Protein AF-A0A7C5C0G8-F1 (afdb_monomer)

Nearest PDB structures (foldseek):
  7rdr-assembly1_A  TM=3.525E-01  e=3.260E+00  unidentified
  7nmq-assembly1_A  TM=2.784E-01  e=5.485E+00  Bacillus cereus

Radius of gyration: 34.38 Å; Cα contacts (8 Å, |Δi|>4): 134; chains: 1; bounding box: 48×33×119 Å

Solvent-accessible surface area (backbone atoms only — not comparable to full-atom values): 12885 Å² total; per-residue (Å²): 115,71,67,59,57,51,51,55,51,51,53,57,55,55,70,70,56,77,76,55,69,64,59,56,49,50,50,49,55,59,72,60,67,62,83,78,65,94,69,82,74,78,73,67,55,74,66,54,51,51,50,49,55,52,48,55,51,53,53,51,23,72,72,41,49,64,94,42,91,47,21,62,59,36,52,50,54,51,56,47,45,64,71,72,61,47,96,83,52,51,52,66,51,44,55,49,49,42,50,50,33,48,50,52,41,46,52,35,55,76,68,62,40,70,86,40,44,64,55,32,47,52,51,33,52,49,50,45,53,53,44,48,51,40,44,74,70,63,71,26,64,55,67,63,54,57,73,40,44,66,59,51,50,51,52,52,54,52,50,53,53,48,59,68,72,59,84,53,88,90,62,82,68,70,48,66,41,44,60,47,30,56,56,51,50,58,60,53,70,76,48,91,66,53,74,72,51,45,55,45,47,51,53,17,49,51,30,40,76,73,64,40,20,61,62,12,30,52,42,48,47,62,55,78,77,115

Structure (mmCIF, N/CA/C/O backbone):
data_AF-A0A7C5C0G8-F1
#
_entry.id   AF-A0A7C5C0G8-F1
#
loop_
_atom_site.group_PDB
_atom_site.id
_atom_site.type_symbol
_atom_site.label_atom_id
_atom_site.label_alt_id
_atom_site.label_comp_id
_atom_site.label_asym_id
_atom_site.label_entity_id
_atom_site.label_seq_id
_atom_site.pdbx_PDB_ins_code
_atom_site.Cartn_x
_atom_site.Cartn_y
_atom_site.Cartn_z
_atom_site.occupancy
_atom_site.B_iso_or_equiv
_atom_site.auth_seq_id
_atom_site.auth_comp_id
_atom_site.auth_asym_id
_atom_site.auth_atom_id
_atom_site.pdbx_PDB_model_num
ATOM 1 N N . MET A 1 1 ? -5.419 10.756 -97.980 1.00 60.62 1 MET A N 1
ATOM 2 C CA . MET A 1 1 ? -6.572 10.533 -97.074 1.00 60.62 1 MET A CA 1
ATOM 3 C C . MET A 1 1 ? -6.789 9.060 -96.715 1.00 60.62 1 MET A C 1
ATOM 5 O O . MET A 1 1 ? -7.065 8.785 -95.555 1.00 60.62 1 MET A O 1
ATOM 9 N N . GLU A 1 2 ? -6.673 8.096 -97.639 1.00 70.00 2 GLU A N 1
ATOM 10 C CA . GLU A 1 2 ? -6.871 6.668 -97.297 1.00 70.00 2 GLU A CA 1
ATOM 11 C C . GLU A 1 2 ? -5.767 6.077 -96.404 1.00 70.00 2 GLU A C 1
ATOM 13 O O . GLU A 1 2 ? -6.054 5.306 -95.489 1.00 70.00 2 GLU A O 1
ATOM 18 N N . TH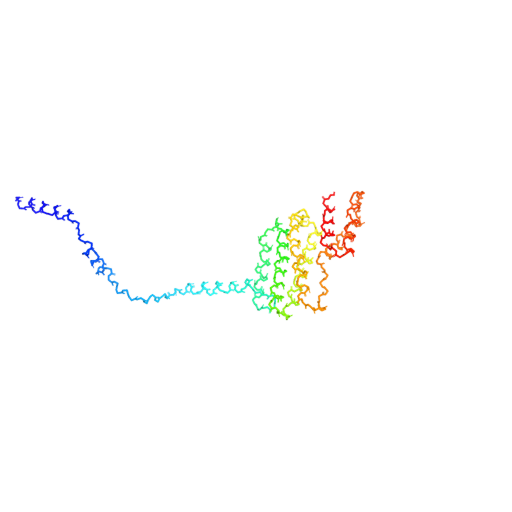R A 1 3 ? -4.517 6.503 -96.582 1.00 79.94 3 THR A N 1
ATOM 19 C CA . THR A 1 3 ? -3.362 6.057 -95.785 1.00 79.94 3 THR A CA 1
ATOM 20 C C . THR A 1 3 ? -3.460 6.424 -94.302 1.00 79.94 3 THR A C 1
ATOM 22 O O . THR A 1 3 ? -3.166 5.591 -93.445 1.00 79.94 3 THR A O 1
ATOM 25 N N . GLU A 1 4 ? -3.946 7.622 -93.971 1.00 84.31 4 GLU A N 1
ATOM 26 C CA . GLU A 1 4 ? -4.139 8.056 -92.578 1.00 84.31 4 GLU A CA 1
ATOM 27 C C . GLU A 1 4 ? -5.229 7.246 -91.873 1.00 84.31 4 GLU A C 1
ATOM 29 O O . GLU A 1 4 ? -5.056 6.818 -90.730 1.00 84.31 4 GLU A O 1
ATOM 34 N N . LYS A 1 5 ? -6.335 6.965 -92.575 1.00 84.62 5 LYS A N 1
ATOM 35 C CA . LYS A 1 5 ? -7.427 6.141 -92.038 1.00 84.62 5 LYS A CA 1
ATOM 36 C C . LYS A 1 5 ? -6.950 4.719 -91.728 1.00 84.62 5 LYS A C 1
ATOM 38 O O . LYS A 1 5 ? -7.324 4.162 -90.695 1.00 84.62 5 LYS A O 1
ATOM 43 N N . ILE A 1 6 ? -6.083 4.156 -92.573 1.00 90.06 6 ILE A N 1
ATOM 44 C CA . ILE A 1 6 ? -5.468 2.839 -92.351 1.00 90.06 6 ILE A CA 1
ATOM 45 C C . ILE A 1 6 ? -4.517 2.872 -91.145 1.00 90.06 6 ILE A C 1
ATOM 47 O O . ILE A 1 6 ? -4.556 1.961 -90.315 1.00 90.06 6 ILE A O 1
ATOM 51 N N . LEU A 1 7 ? -3.706 3.925 -91.001 1.00 88.12 7 LEU A N 1
ATOM 52 C CA . LEU A 1 7 ? -2.765 4.065 -89.885 1.00 88.12 7 LEU A CA 1
ATOM 53 C C . LEU A 1 7 ? -3.494 4.163 -88.536 1.00 88.12 7 LEU A C 1
ATOM 55 O O . LEU A 1 7 ? -3.161 3.451 -87.588 1.00 88.12 7 LEU A O 1
ATOM 59 N N . ILE A 1 8 ? -4.547 4.983 -88.470 1.00 89.94 8 ILE A N 1
ATOM 60 C CA . ILE A 1 8 ? -5.373 5.154 -87.265 1.00 89.94 8 ILE A CA 1
ATOM 61 C C . ILE A 1 8 ? -6.049 3.835 -86.879 1.00 89.94 8 ILE A C 1
ATOM 63 O O . ILE A 1 8 ? -6.120 3.495 -85.693 1.00 89.94 8 ILE A O 1
ATOM 67 N N . LYS A 1 9 ? -6.521 3.064 -87.867 1.00 90.56 9 LYS A N 1
ATOM 68 C CA . LYS A 1 9 ? -7.120 1.748 -87.626 1.00 90.56 9 LYS A CA 1
ATOM 69 C C . LYS A 1 9 ? -6.099 0.772 -87.030 1.00 90.56 9 LYS A C 1
ATOM 71 O O . LYS A 1 9 ? -6.392 0.166 -86.001 1.00 90.56 9 LYS A O 1
ATOM 76 N N . LYS A 1 10 ? -4.885 0.705 -87.589 1.00 89.25 10 LYS A N 1
ATOM 77 C CA . LYS A 1 10 ? -3.798 -0.143 -87.067 1.00 89.25 10 LYS A CA 1
ATOM 78 C C . LYS A 1 10 ? -3.373 0.247 -85.648 1.00 89.25 10 LYS A C 1
ATOM 80 O O . LYS A 1 10 ? -3.205 -0.626 -84.805 1.00 89.25 10 LYS A O 1
ATOM 85 N N . ILE A 1 11 ? -3.273 1.541 -85.335 1.00 87.81 11 ILE A N 1
ATOM 86 C CA . ILE A 1 11 ? -2.943 2.007 -83.973 1.00 87.81 11 ILE A CA 1
ATOM 87 C C . ILE A 1 11 ? -4.039 1.612 -82.968 1.00 87.81 11 ILE A C 1
ATOM 89 O O . ILE A 1 11 ? -3.737 1.200 -81.846 1.00 87.81 11 ILE A O 1
ATOM 93 N N . ARG A 1 12 ? -5.321 1.693 -83.357 1.00 85.06 12 ARG A N 1
ATOM 94 C CA . ARG A 1 12 ? -6.432 1.230 -82.504 1.00 85.06 12 ARG A CA 1
ATOM 95 C C . ARG A 1 12 ? -6.406 -0.276 -82.271 1.00 85.06 12 ARG A C 1
ATOM 97 O O . ARG A 1 12 ? -6.763 -0.704 -81.177 1.00 85.06 12 ARG A O 1
ATOM 104 N N . GLU A 1 13 ? -6.008 -1.061 -83.266 1.00 88.25 13 GLU A N 1
ATOM 105 C CA . GLU A 1 13 ? -5.844 -2.511 -83.125 1.00 88.25 13 GLU A CA 1
ATOM 106 C C . GLU A 1 13 ? -4.671 -2.850 -82.196 1.00 88.25 13 GLU A C 1
ATOM 108 O O . GLU A 1 13 ? -4.846 -3.640 -81.273 1.00 88.25 13 GLU A O 1
ATOM 113 N N . LEU A 1 14 ? -3.530 -2.165 -82.333 1.00 83.94 14 LEU A N 1
ATOM 114 C CA . LEU A 1 14 ? -2.371 -2.346 -81.449 1.00 83.94 14 LEU A CA 1
ATOM 115 C C . LEU A 1 14 ? -2.671 -1.986 -79.987 1.00 83.94 14 LEU A C 1
ATOM 117 O O . LEU A 1 14 ? -2.219 -2.683 -79.086 1.00 83.94 14 LEU A O 1
ATOM 121 N N . ARG A 1 15 ? -3.492 -0.959 -79.725 1.00 78.44 15 ARG A N 1
ATOM 122 C CA . ARG A 1 15 ? -3.903 -0.589 -78.355 1.00 78.44 15 ARG A CA 1
ATOM 123 C C . ARG A 1 15 ? -4.716 -1.689 -77.652 1.00 78.44 15 ARG A C 1
ATOM 125 O O . ARG A 1 15 ? -4.764 -1.709 -76.425 1.00 78.44 15 ARG A O 1
ATOM 132 N N . LYS A 1 16 ? -5.368 -2.587 -78.400 1.00 84.69 16 LYS A N 1
ATOM 133 C CA . LYS A 1 16 ? -6.125 -3.715 -77.826 1.00 84.69 16 LYS A CA 1
ATOM 134 C C . LYS A 1 16 ? -5.230 -4.886 -77.424 1.00 84.69 16 LYS A C 1
ATOM 136 O O . LYS A 1 16 ? -5.672 -5.742 -76.662 1.00 84.69 16 LYS A O 1
ATOM 141 N N . ILE A 1 17 ? -3.998 -4.935 -77.926 1.00 83.25 17 ILE A N 1
ATOM 142 C CA . ILE A 1 17 ? -3.042 -5.979 -77.573 1.00 83.25 17 ILE A CA 1
ATOM 143 C C . ILE A 1 17 ? -2.474 -5.627 -76.199 1.00 83.25 17 ILE A C 1
ATOM 145 O O . ILE A 1 17 ? -1.786 -4.621 -76.028 1.00 83.25 17 ILE A O 1
ATOM 149 N N . LYS A 1 18 ? -2.798 -6.444 -75.194 1.00 77.06 18 LYS A N 1
ATOM 150 C CA . LYS A 1 18 ? -2.224 -6.302 -73.857 1.00 77.06 18 LYS A CA 1
ATOM 151 C C . LYS A 1 18 ? -0.734 -6.661 -73.948 1.00 77.06 18 LYS A C 1
ATOM 153 O O . LYS A 1 18 ? -0.432 -7.745 -74.449 1.00 77.06 18 LYS A O 1
ATOM 158 N N . PRO A 1 19 ? 0.190 -5.793 -73.502 1.00 76.62 19 PRO A N 1
ATOM 159 C CA . PRO A 1 19 ? 1.603 -6.143 -73.495 1.00 76.62 19 PRO A CA 1
ATOM 160 C C . PRO A 1 19 ? 1.809 -7.381 -72.618 1.00 76.62 19 PRO A C 1
ATOM 162 O O . PRO A 1 19 ? 1.113 -7.554 -71.610 1.00 76.62 19 PRO A O 1
ATOM 165 N N . SER A 1 20 ? 2.738 -8.252 -73.016 1.00 79.06 20 SER A N 1
ATOM 166 C CA . SER A 1 20 ? 3.077 -9.422 -72.211 1.00 79.06 20 SER A CA 1
ATOM 167 C C . SER A 1 20 ? 3.549 -8.970 -70.829 1.00 79.06 20 SER A C 1
ATOM 169 O O . SER A 1 20 ? 4.197 -7.928 -70.682 1.00 79.06 20 SER A O 1
ATOM 171 N N . SER A 1 21 ? 3.196 -9.745 -69.803 1.00 74.12 21 SER A N 1
ATOM 172 C CA . SER A 1 21 ? 3.604 -9.487 -68.417 1.00 74.12 21 SER A CA 1
ATOM 173 C C . SER A 1 21 ? 5.107 -9.274 -68.303 1.00 74.12 21 SER A C 1
ATOM 175 O O . SER A 1 21 ? 5.547 -8.383 -67.582 1.00 74.12 21 SER A O 1
ATOM 177 N N . ASP A 1 22 ? 5.868 -10.049 -69.069 1.00 76.75 22 ASP A N 1
ATOM 178 C CA . ASP A 1 22 ? 7.323 -10.084 -69.011 1.00 76.75 22 ASP A CA 1
ATOM 179 C C . ASP A 1 22 ? 7.916 -8.776 -69.528 1.00 76.75 22 ASP A C 1
ATOM 181 O O . ASP A 1 22 ? 8.796 -8.207 -68.893 1.00 76.75 22 ASP A O 1
ATOM 185 N N . TRP A 1 23 ? 7.359 -8.221 -70.609 1.00 81.19 23 TRP A N 1
ATOM 186 C CA . TRP A 1 23 ? 7.800 -6.931 -71.136 1.00 81.19 23 TRP A CA 1
ATOM 187 C C . TRP A 1 23 ? 7.486 -5.781 -70.171 1.00 81.19 23 TRP A C 1
ATOM 189 O O . TRP A 1 23 ? 8.333 -4.923 -69.926 1.00 81.19 23 TRP A O 1
ATOM 199 N N . VAL A 1 24 ? 6.294 -5.784 -69.562 1.00 81.00 24 VAL A N 1
ATOM 200 C CA . VAL A 1 24 ? 5.918 -4.778 -68.551 1.00 81.00 24 VAL A CA 1
ATOM 201 C C . VAL A 1 24 ? 6.815 -4.885 -67.317 1.00 81.00 24 VAL A C 1
ATOM 203 O O . VAL A 1 24 ? 7.193 -3.866 -66.739 1.00 81.00 24 VAL A O 1
ATOM 206 N N . PHE A 1 25 ? 7.175 -6.104 -66.916 1.00 75.88 25 PHE A N 1
ATOM 207 C CA . PHE A 1 25 ? 8.052 -6.350 -65.778 1.00 75.88 25 PHE A CA 1
ATOM 208 C C . PHE A 1 25 ? 9.489 -5.901 -66.060 1.00 75.88 25 PHE A C 1
ATOM 210 O O . PHE A 1 25 ? 10.064 -5.194 -65.234 1.00 75.88 25 PHE A O 1
ATOM 217 N N . SER A 1 26 ? 10.036 -6.221 -67.236 1.00 77.25 26 SER A N 1
ATOM 218 C CA . SER A 1 26 ? 11.362 -5.767 -67.669 1.00 77.25 26 SER A CA 1
ATOM 219 C C . SER A 1 26 ? 11.441 -4.246 -67.751 1.00 77.25 26 SER A C 1
ATOM 221 O O . SER A 1 26 ? 12.356 -3.656 -67.184 1.00 77.25 26 SER A O 1
ATOM 223 N N . LEU A 1 27 ? 10.436 -3.598 -68.348 1.00 77.94 27 LEU A N 1
ATOM 224 C CA . LEU A 1 27 ? 10.392 -2.141 -68.451 1.00 77.94 27 LEU A CA 1
ATOM 225 C C . LEU A 1 27 ? 10.246 -1.481 -67.074 1.00 77.94 27 LEU A C 1
ATOM 227 O O . LEU A 1 27 ? 10.862 -0.456 -66.801 1.00 77.94 27 LEU A O 1
ATOM 231 N N . LYS A 1 28 ? 9.469 -2.082 -66.166 1.00 73.56 28 LYS A N 1
ATOM 232 C CA . LYS A 1 28 ? 9.364 -1.619 -64.779 1.00 73.56 28 LYS A CA 1
ATOM 233 C C . LYS A 1 28 ? 10.700 -1.756 -64.046 1.00 73.56 28 LYS A C 1
ATOM 235 O O . LYS A 1 28 ? 11.060 -0.851 -63.303 1.00 73.56 28 LYS A O 1
ATOM 240 N N . HIS A 1 29 ? 11.435 -2.842 -64.268 1.00 72.50 29 HIS A N 1
ATOM 241 C CA . HIS A 1 29 ? 12.769 -3.038 -63.701 1.00 72.50 29 HIS A CA 1
ATOM 242 C C . HIS A 1 29 ? 13.790 -2.027 -64.236 1.00 72.50 29 HIS A C 1
ATOM 244 O O . HIS A 1 29 ? 14.621 -1.533 -63.476 1.00 72.50 29 HIS A O 1
ATOM 250 N N . GLU A 1 30 ? 13.703 -1.703 -65.524 1.00 75.12 30 GLU A N 1
ATOM 251 C CA . GLU A 1 30 ? 14.607 -0.781 -66.209 1.00 75.12 30 GLU A CA 1
ATOM 252 C C . GLU A 1 30 ? 14.315 0.686 -65.849 1.00 75.12 30 GLU A C 1
ATOM 254 O O . GLU A 1 30 ? 15.230 1.427 -65.499 1.00 75.12 30 GLU A O 1
ATOM 259 N N 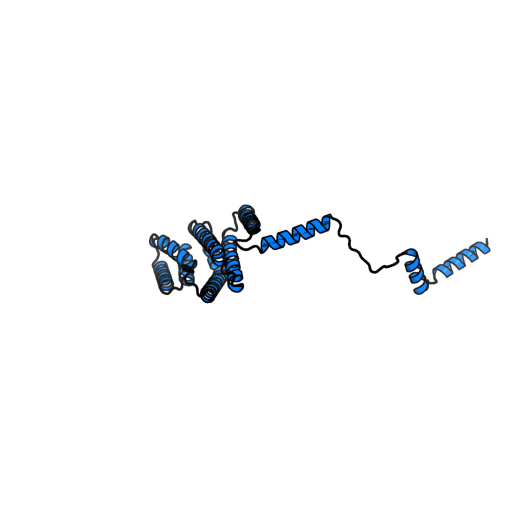. ILE A 1 31 ? 13.036 1.087 -65.813 1.00 74.75 31 ILE A N 1
ATOM 260 C CA . ILE A 1 31 ? 12.601 2.438 -65.409 1.00 74.75 31 ILE A CA 1
ATOM 261 C C . ILE A 1 31 ? 12.835 2.678 -63.916 1.00 74.75 31 ILE A C 1
ATOM 263 O O . ILE A 1 31 ? 13.236 3.773 -63.524 1.00 74.75 31 ILE A O 1
ATOM 267 N N . LEU A 1 32 ? 12.584 1.678 -63.062 1.00 70.69 32 LEU A N 1
ATOM 268 C CA . LEU A 1 32 ? 12.767 1.835 -61.616 1.00 70.69 32 LEU A CA 1
ATOM 269 C C . LEU A 1 32 ? 14.231 1.783 -61.182 1.00 70.69 32 LEU A C 1
ATOM 271 O O . LEU A 1 32 ? 14.478 1.985 -59.994 1.00 70.69 32 LEU A O 1
ATOM 275 N N . GLY A 1 33 ? 15.182 1.546 -62.099 1.00 58.94 33 GLY A N 1
ATOM 276 C CA . GLY A 1 33 ? 16.599 1.910 -61.957 1.00 58.94 33 GLY A CA 1
ATOM 277 C C . GLY A 1 33 ? 17.288 1.472 -60.662 1.00 58.94 33 GLY A C 1
ATOM 278 O O . GLY A 1 33 ? 18.307 2.042 -60.274 1.00 58.94 33 GLY A O 1
ATOM 279 N N . THR A 1 34 ? 16.743 0.491 -59.948 1.00 54.50 34 THR A N 1
ATOM 280 C CA . THR A 1 34 ? 17.170 0.158 -58.595 1.00 54.50 34 THR A CA 1
ATOM 281 C C . THR A 1 34 ? 17.947 -1.134 -58.663 1.00 54.50 34 THR A C 1
ATOM 283 O O . THR A 1 34 ? 17.413 -2.240 -58.609 1.00 54.50 34 THR A O 1
ATOM 286 N N . ARG A 1 35 ? 19.269 -0.967 -58.742 1.00 53.50 35 ARG A N 1
ATOM 287 C CA . ARG A 1 35 ? 20.201 -1.892 -58.105 1.00 53.50 35 ARG A CA 1
ATOM 288 C C . ARG A 1 35 ? 19.765 -2.015 -56.642 1.00 53.50 35 ARG A C 1
ATOM 290 O O . ARG A 1 35 ? 20.164 -1.209 -55.806 1.00 53.50 35 ARG A O 1
ATOM 297 N N . PHE A 1 36 ? 18.893 -2.972 -56.344 1.00 51.16 36 PHE A N 1
ATOM 298 C CA . PHE A 1 36 ? 18.578 -3.363 -54.978 1.00 51.16 36 PHE A CA 1
ATOM 299 C C . PHE A 1 36 ? 19.814 -4.057 -54.402 1.00 51.16 36 PHE A C 1
ATOM 301 O O . PHE A 1 36 ? 19.928 -5.277 -54.384 1.00 51.16 36 PHE A O 1
ATOM 308 N N . SER A 1 37 ? 20.774 -3.256 -53.951 1.00 55.06 37 SER A N 1
ATOM 309 C CA . SER A 1 37 ? 21.739 -3.688 -52.952 1.00 55.06 37 SER A CA 1
ATOM 310 C C . SER A 1 37 ? 20.940 -3.987 -51.674 1.00 55.06 37 SER A C 1
ATOM 312 O O . SER A 1 37 ? 20.274 -3.077 -51.179 1.00 55.06 37 SER A O 1
ATOM 314 N N . PRO A 1 38 ? 20.985 -5.198 -51.089 1.00 49.59 38 PRO A N 1
ATOM 315 C CA . PRO A 1 38 ? 20.280 -5.527 -49.844 1.00 49.59 38 PRO A CA 1
ATOM 316 C C . PRO A 1 38 ? 20.976 -4.927 -48.607 1.00 49.59 38 PRO A C 1
ATOM 318 O O . PRO A 1 38 ? 20.975 -5.499 -47.524 1.00 49.59 38 PRO A O 1
ATOM 321 N N . LEU A 1 39 ? 21.584 -3.753 -48.763 1.00 41.38 39 LEU A N 1
ATOM 322 C CA . LEU A 1 39 ? 22.155 -2.948 -47.696 1.00 41.38 39 LEU A CA 1
ATOM 323 C C . LEU A 1 39 ? 21.241 -1.740 -47.496 1.00 41.38 39 LEU A C 1
ATOM 325 O O . LEU A 1 39 ? 21.595 -0.606 -47.815 1.00 41.38 39 LEU A O 1
ATOM 329 N N . PHE A 1 40 ? 20.048 -1.989 -46.956 1.00 47.59 40 PHE A N 1
ATOM 330 C CA . PHE A 1 40 ? 19.299 -0.957 -46.247 1.00 47.59 40 PHE A CA 1
ATOM 331 C C . PHE A 1 40 ? 20.107 -0.568 -45.005 1.00 47.59 40 PHE A C 1
ATOM 333 O O . PHE A 1 40 ? 19.850 -1.017 -43.892 1.00 47.59 40 PHE A O 1
ATOM 340 N N . ILE A 1 41 ? 21.119 0.273 -45.200 1.00 53.12 41 ILE A N 1
ATOM 341 C CA . ILE A 1 41 ? 21.706 1.055 -44.123 1.00 53.12 41 ILE A CA 1
ATOM 342 C C . ILE A 1 41 ? 20.618 2.065 -43.752 1.00 53.12 41 ILE A C 1
ATOM 344 O O . ILE A 1 41 ? 20.570 3.168 -44.297 1.00 53.12 41 ILE A O 1
ATOM 348 N N . LEU A 1 42 ? 19.700 1.675 -42.861 1.00 55.91 42 LEU A N 1
ATOM 349 C CA . LEU A 1 42 ? 18.893 2.637 -42.122 1.00 55.91 42 LEU A CA 1
ATOM 350 C C . LEU A 1 42 ? 19.891 3.524 -41.374 1.00 55.91 42 LEU A C 1
ATOM 352 O O . LEU A 1 42 ? 20.376 3.161 -40.308 1.00 55.91 42 LEU A O 1
ATOM 356 N N . ARG A 1 43 ? 20.243 4.675 -41.947 1.00 59.44 43 ARG A N 1
ATOM 357 C CA . ARG A 1 43 ? 20.779 5.788 -41.170 1.00 59.44 43 ARG A CA 1
ATOM 358 C C . ARG A 1 43 ? 19.566 6.415 -40.493 1.00 59.44 43 ARG A C 1
ATOM 360 O O . ARG A 1 43 ? 18.832 7.128 -41.179 1.00 59.44 43 ARG A O 1
ATOM 367 N N . PRO A 1 44 ? 19.280 6.124 -39.210 1.00 59.03 44 PRO A N 1
ATOM 368 C CA . PRO A 1 44 ? 18.226 6.846 -38.519 1.00 59.03 44 PRO A CA 1
ATOM 369 C C . PRO A 1 44 ? 18.562 8.335 -38.613 1.00 59.03 44 PRO A C 1
ATOM 371 O O . PRO A 1 44 ? 19.693 8.736 -38.332 1.00 59.03 44 PRO A O 1
ATOM 374 N N . LEU A 1 45 ? 17.603 9.155 -39.051 1.00 67.62 45 LEU A N 1
ATOM 375 C CA . LEU A 1 45 ? 17.747 10.606 -38.937 1.00 67.62 45 LEU A CA 1
ATOM 376 C C . LEU A 1 45 ? 18.125 10.921 -37.475 1.00 67.62 45 LEU A C 1
ATOM 378 O O . LEU A 1 45 ? 17.605 10.257 -36.574 1.00 67.62 45 LEU A O 1
ATOM 382 N N . PRO A 1 46 ? 18.993 11.914 -37.209 1.00 71.19 46 PRO A N 1
ATOM 383 C CA . PRO A 1 46 ? 19.483 12.221 -35.856 1.00 71.19 46 PRO A CA 1
ATOM 384 C C . PRO A 1 46 ? 18.355 12.500 -34.847 1.00 71.19 46 PRO A C 1
ATOM 386 O O . PRO A 1 46 ? 18.521 12.353 -33.641 1.00 71.19 46 PRO A O 1
ATOM 389 N N . VAL A 1 47 ? 17.171 12.850 -35.349 1.00 71.62 47 VAL A N 1
ATOM 390 C CA . VAL A 1 47 ? 15.945 12.998 -34.566 1.00 71.62 47 VAL A CA 1
ATOM 391 C C . VAL A 1 47 ? 15.477 11.650 -33.993 1.00 71.62 47 VAL A C 1
ATOM 393 O O . VAL A 1 47 ? 15.171 11.561 -32.808 1.00 71.62 47 VAL A O 1
ATOM 396 N N . PHE A 1 48 ? 15.480 10.571 -34.782 1.00 73.94 48 PHE A N 1
ATOM 397 C CA . PHE A 1 48 ? 15.043 9.246 -34.324 1.00 73.94 48 PHE A CA 1
ATOM 398 C C . PHE A 1 48 ? 16.019 8.603 -33.340 1.00 73.94 48 PHE A C 1
ATOM 400 O O . PHE A 1 48 ? 15.572 7.922 -32.420 1.00 73.94 48 PHE A O 1
ATOM 407 N N . THR A 1 49 ? 17.329 8.832 -33.481 1.00 76.12 49 THR A N 1
ATOM 408 C CA . THR A 1 49 ? 18.296 8.354 -32.480 1.00 76.12 49 THR A CA 1
ATOM 409 C C . THR A 1 49 ? 18.077 9.051 -31.146 1.00 76.12 49 THR A C 1
ATOM 411 O O . THR A 1 49 ? 18.001 8.374 -30.125 1.00 76.12 49 THR A O 1
ATOM 414 N N . PHE A 1 50 ? 17.884 10.373 -31.145 1.00 82.62 50 PHE A N 1
ATOM 415 C CA . PHE A 1 50 ? 17.576 11.122 -29.929 1.00 82.62 50 PHE A CA 1
ATOM 416 C C . PHE A 1 50 ? 16.303 10.609 -29.242 1.00 82.62 50 PHE A C 1
ATOM 418 O O . PHE A 1 50 ? 16.343 10.293 -28.055 1.00 82.62 50 PHE A O 1
ATOM 425 N N . PHE A 1 51 ? 15.199 10.439 -29.980 1.00 81.88 51 PHE A N 1
ATOM 426 C CA . PHE A 1 51 ? 13.958 9.897 -29.411 1.00 81.88 51 PHE A CA 1
ATOM 427 C C . PHE A 1 51 ? 14.100 8.452 -28.927 1.00 81.88 51 PHE A C 1
ATOM 429 O O . PHE A 1 51 ? 13.509 8.095 -27.910 1.00 81.88 51 PHE A O 1
ATOM 436 N N . PHE A 1 52 ? 14.897 7.627 -29.606 1.00 82.75 52 PHE A N 1
ATOM 437 C CA . PHE A 1 52 ? 15.179 6.266 -29.160 1.00 82.75 52 PHE A CA 1
ATOM 438 C C . PHE A 1 52 ? 15.950 6.256 -27.836 1.00 82.75 52 PHE A C 1
ATOM 440 O O . PHE A 1 52 ? 15.528 5.595 -26.889 1.00 82.75 52 PHE A O 1
ATOM 447 N N . PHE A 1 53 ? 17.032 7.034 -27.728 1.00 83.38 53 PHE A N 1
ATOM 448 C CA . PHE A 1 53 ? 17.786 7.149 -26.478 1.00 83.38 53 PHE A CA 1
ATOM 449 C C . PHE A 1 53 ? 16.937 7.749 -25.357 1.00 83.38 53 PHE A C 1
ATOM 451 O O . PHE A 1 53 ? 16.980 7.244 -24.238 1.00 83.38 53 PHE A O 1
ATOM 458 N N . LEU A 1 54 ? 16.121 8.762 -25.659 1.00 84.19 54 LEU A N 1
ATOM 459 C CA . LEU A 1 54 ? 15.196 9.358 -24.698 1.00 84.19 54 LEU A CA 1
ATOM 460 C C . LEU A 1 54 ? 14.160 8.334 -24.215 1.00 84.19 54 LEU A C 1
ATOM 462 O O . LEU A 1 54 ? 13.933 8.223 -23.015 1.00 84.19 54 LEU A O 1
ATOM 466 N N . SER A 1 55 ? 13.594 7.536 -25.123 1.00 82.25 55 SER A N 1
ATOM 467 C CA . SER A 1 55 ? 12.654 6.461 -24.792 1.00 82.25 55 SER A CA 1
ATOM 468 C C . SER A 1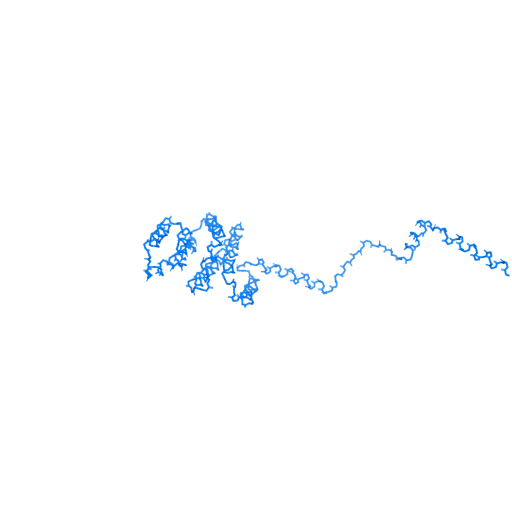 55 ? 13.297 5.417 -23.877 1.00 82.25 55 SER A C 1
ATOM 470 O O . SER A 1 55 ? 12.772 5.132 -22.804 1.00 82.25 55 SER A O 1
ATOM 472 N N . VAL A 1 56 ? 14.488 4.916 -24.223 1.00 81.75 56 VAL A N 1
ATOM 473 C CA . VAL A 1 56 ? 15.221 3.950 -23.387 1.00 81.75 56 VAL A CA 1
ATOM 474 C C . VAL A 1 56 ? 15.514 4.520 -21.995 1.00 81.75 56 VAL A C 1
ATOM 476 O O . VAL A 1 56 ? 15.420 3.800 -21.000 1.00 81.75 56 VAL A O 1
ATOM 479 N N . LEU A 1 57 ? 15.844 5.809 -21.904 1.00 80.31 57 LEU A N 1
ATOM 480 C CA . LEU A 1 57 ? 16.126 6.477 -20.635 1.00 80.31 57 LEU A CA 1
ATOM 481 C C . LEU A 1 57 ? 14.856 6.612 -19.781 1.00 80.31 57 LEU A C 1
ATOM 483 O O . LEU A 1 57 ? 14.904 6.326 -18.588 1.00 80.31 57 LEU A O 1
ATOM 487 N N . VAL A 1 58 ? 13.714 6.935 -20.396 1.00 78.62 58 VAL A N 1
ATOM 488 C CA . VAL A 1 58 ? 12.398 6.956 -19.734 1.00 78.62 58 VAL A CA 1
ATOM 489 C C . VAL A 1 58 ? 11.980 5.559 -19.265 1.00 78.62 58 VAL A C 1
ATOM 491 O O . VAL A 1 58 ? 11.488 5.409 -18.152 1.00 78.62 58 VAL A O 1
ATOM 494 N N . LEU A 1 59 ? 12.215 4.508 -20.053 1.00 78.62 59 LEU A N 1
ATOM 495 C CA . LEU A 1 59 ? 11.949 3.140 -19.597 1.00 78.62 59 LEU A CA 1
ATOM 496 C C . LEU A 1 59 ? 12.786 2.803 -18.356 1.00 78.62 59 LEU A C 1
ATOM 498 O O . LEU A 1 59 ? 12.253 2.282 -17.380 1.00 78.62 59 LEU A O 1
ATOM 502 N N . LYS A 1 60 ? 14.079 3.150 -18.348 1.00 78.94 60 LYS A N 1
ATOM 503 C CA . LYS A 1 60 ? 14.947 2.903 -17.187 1.00 78.94 60 LYS A CA 1
ATOM 504 C C . LYS A 1 60 ? 14.517 3.667 -15.937 1.00 78.94 60 LYS A C 1
ATOM 506 O O . LYS A 1 60 ? 14.6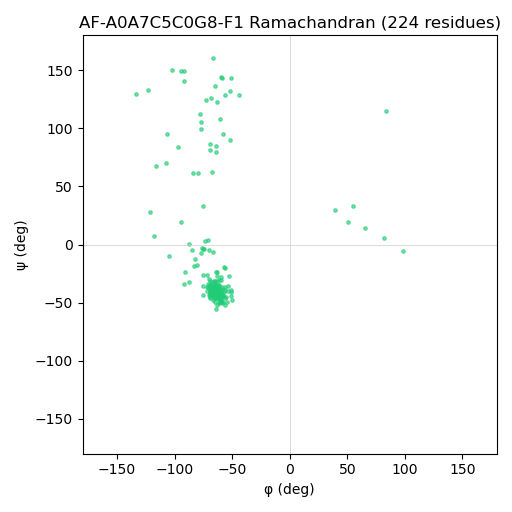49 3.121 -14.847 1.00 78.94 60 LYS A O 1
ATOM 511 N N . THR A 1 61 ? 14.001 4.890 -16.065 1.00 77.25 61 THR A N 1
ATOM 512 C CA . THR A 1 61 ? 13.513 5.641 -14.898 1.00 77.25 61 THR A CA 1
ATOM 513 C C . THR A 1 61 ? 12.244 5.024 -14.317 1.00 77.25 61 THR A C 1
ATOM 515 O O . THR A 1 61 ? 12.116 4.976 -13.100 1.00 77.25 61 THR A O 1
ATOM 518 N N . ILE A 1 62 ? 11.337 4.488 -15.142 1.00 75.12 62 ILE A N 1
ATOM 519 C CA . ILE A 1 62 ? 10.101 3.837 -14.664 1.00 75.12 62 ILE A CA 1
ATOM 520 C C . ILE A 1 62 ? 10.414 2.599 -13.802 1.00 75.12 62 ILE A C 1
ATOM 522 O O . ILE A 1 62 ? 9.770 2.378 -12.773 1.00 75.12 62 ILE A O 1
ATOM 526 N N . TYR A 1 63 ? 11.434 1.824 -14.176 1.00 77.81 63 TYR A N 1
ATOM 527 C CA . TYR A 1 63 ? 11.854 0.624 -13.441 1.00 77.81 63 TYR A CA 1
ATOM 528 C C . TYR A 1 63 ? 12.862 0.885 -12.313 1.00 77.81 63 TYR A C 1
ATOM 530 O O . TYR A 1 63 ? 13.271 -0.067 -11.653 1.00 77.81 63 TYR A O 1
ATOM 538 N N . ALA A 1 64 ? 13.265 2.137 -12.076 1.00 81.88 64 ALA A N 1
ATOM 539 C CA . ALA A 1 64 ? 14.238 2.450 -11.037 1.00 81.88 64 ALA A CA 1
ATOM 540 C C . ALA A 1 64 ? 13.681 2.139 -9.636 1.00 81.88 64 ALA A C 1
ATOM 542 O O . ALA A 1 64 ? 12.531 2.470 -9.317 1.00 81.88 64 ALA A O 1
ATOM 543 N N . VAL A 1 65 ? 14.523 1.529 -8.804 1.00 80.50 65 VAL A N 1
ATOM 544 C CA . VAL A 1 65 ? 14.222 1.155 -7.411 1.00 80.50 65 VAL A CA 1
ATOM 545 C C . VAL A 1 65 ? 14.869 2.171 -6.454 1.00 80.50 65 VAL A C 1
ATOM 547 O O . VAL A 1 65 ? 15.922 2.729 -6.787 1.00 80.50 65 VAL A O 1
ATOM 550 N N . PRO A 1 66 ? 14.286 2.426 -5.267 1.00 73.19 66 PRO A N 1
ATOM 551 C CA . PRO A 1 66 ? 14.927 3.207 -4.208 1.00 73.19 66 PRO A CA 1
ATOM 552 C C . PRO A 1 66 ? 16.399 2.823 -3.986 1.00 73.19 66 PRO A C 1
ATOM 554 O O . PRO A 1 66 ? 16.742 1.646 -3.853 1.00 73.19 66 PRO A O 1
ATOM 557 N N . GLY A 1 67 ? 17.280 3.829 -3.982 1.00 73.25 67 GLY A N 1
ATOM 558 C CA . GLY A 1 67 ? 18.738 3.661 -3.892 1.00 73.25 67 GLY A CA 1
ATOM 559 C C . GLY A 1 67 ? 19.490 3.719 -5.229 1.00 73.25 67 GLY A C 1
ATOM 560 O O . GLY A 1 67 ? 20.719 3.741 -5.233 1.00 73.25 67 GLY A O 1
ATOM 561 N N . GLU A 1 68 ? 18.790 3.791 -6.364 1.00 82.38 68 GLU A N 1
ATOM 562 C CA . GLU A 1 68 ? 19.397 3.995 -7.686 1.00 82.38 68 GLU A CA 1
ATOM 563 C C . GLU A 1 68 ? 19.420 5.478 -8.084 1.00 82.38 68 GLU A C 1
ATOM 565 O O . GLU A 1 68 ? 18.534 6.252 -7.726 1.00 82.38 68 GLU A O 1
ATOM 570 N N . SER A 1 69 ? 20.414 5.899 -8.876 1.00 81.12 69 SER A N 1
ATOM 571 C CA . SER A 1 69 ? 20.587 7.313 -9.259 1.00 81.12 69 SER A CA 1
ATOM 572 C C . SER A 1 69 ? 19.386 7.899 -10.014 1.00 81.12 69 SER A C 1
ATOM 574 O O . SER A 1 69 ? 19.087 9.084 -9.882 1.00 81.12 69 SER A O 1
ATOM 576 N N . LEU A 1 70 ? 18.668 7.069 -10.778 1.00 83.81 70 LEU A N 1
ATOM 577 C CA . LEU A 1 70 ? 17.487 7.466 -11.552 1.00 83.81 70 LEU A CA 1
ATOM 578 C C . LEU A 1 70 ? 16.185 7.460 -10.739 1.00 83.81 70 LEU A C 1
ATOM 580 O O . LEU A 1 70 ? 15.148 7.901 -11.239 1.00 83.81 70 LEU A O 1
ATOM 584 N N . TYR A 1 71 ? 16.227 7.013 -9.484 1.00 80.62 71 TYR A N 1
ATOM 585 C CA . TYR A 1 71 ? 15.048 6.940 -8.630 1.00 80.62 71 TYR A CA 1
ATOM 586 C C . TYR A 1 71 ? 14.460 8.325 -8.312 1.00 80.62 71 TYR A C 1
ATOM 588 O O . TYR A 1 71 ? 13.241 8.495 -8.267 1.00 80.62 71 TYR A O 1
ATOM 596 N N . PHE A 1 72 ? 15.308 9.352 -8.194 1.00 81.12 72 PHE A N 1
ATOM 597 C CA . PHE A 1 72 ? 14.861 10.735 -7.994 1.00 81.12 72 PHE A CA 1
ATOM 598 C C . PHE A 1 72 ? 13.913 11.206 -9.110 1.00 81.12 72 PHE A C 1
ATOM 600 O O . PHE A 1 72 ? 12.886 11.826 -8.837 1.00 81.12 72 PHE A O 1
ATOM 607 N N . ALA A 1 73 ? 14.215 10.856 -10.366 1.00 81.19 73 ALA A N 1
ATOM 608 C CA . ALA A 1 73 ? 13.371 11.203 -11.505 1.00 81.19 73 ALA A CA 1
ATOM 609 C C . ALA A 1 73 ? 12.013 10.485 -11.446 1.00 81.19 73 ALA A C 1
ATOM 611 O O . ALA A 1 73 ? 10.981 11.108 -11.692 1.00 81.19 73 ALA A O 1
ATOM 612 N N . LYS A 1 74 ? 11.999 9.202 -11.061 1.00 81.69 74 LYS A N 1
ATOM 613 C CA . LYS A 1 74 ? 10.760 8.440 -10.844 1.00 81.69 74 LYS A CA 1
ATOM 614 C C . LYS A 1 74 ? 9.895 9.074 -9.756 1.00 81.69 74 LYS A C 1
ATOM 616 O O . LYS A 1 74 ? 8.713 9.321 -9.983 1.00 81.69 74 LYS A O 1
ATOM 621 N N . SER A 1 75 ? 10.496 9.401 -8.612 1.00 77.69 75 SER A N 1
ATOM 622 C CA . SER A 1 75 ? 9.805 10.038 -7.487 1.00 77.69 75 SER A CA 1
ATOM 623 C C . SER A 1 75 ? 9.207 11.397 -7.877 1.00 77.69 75 SER A C 1
ATOM 625 O O . SER A 1 75 ? 8.046 11.669 -7.575 1.00 77.69 75 SER A O 1
ATOM 627 N N . ALA A 1 76 ? 9.945 12.217 -8.634 1.00 76.75 76 ALA A N 1
ATOM 628 C CA . ALA A 1 76 ? 9.460 13.505 -9.128 1.00 76.75 76 ALA A CA 1
ATOM 629 C C . ALA A 1 76 ? 8.267 13.359 -10.089 1.00 76.75 76 ALA A C 1
ATOM 631 O O . ALA A 1 76 ? 7.269 14.063 -9.936 1.00 76.75 76 ALA A O 1
ATOM 632 N N . ILE A 1 77 ? 8.329 12.422 -11.043 1.00 75.50 77 ILE A N 1
ATOM 633 C CA . ILE A 1 77 ? 7.219 12.137 -11.968 1.00 75.50 77 ILE A CA 1
ATOM 634 C C . ILE A 1 77 ? 5.980 11.667 -11.195 1.00 75.50 77 ILE A C 1
ATOM 636 O O . ILE A 1 77 ? 4.866 12.112 -11.475 1.00 75.50 77 ILE A O 1
ATOM 640 N N . MET A 1 78 ? 6.169 10.807 -10.194 1.00 70.81 78 MET A N 1
ATOM 641 C CA . MET A 1 78 ? 5.086 10.295 -9.358 1.00 70.81 78 MET A CA 1
ATOM 642 C C . MET A 1 78 ? 4.446 11.406 -8.513 1.00 70.81 78 MET A C 1
ATOM 644 O O . MET A 1 78 ? 3.229 11.571 -8.529 1.00 70.81 78 MET A O 1
ATOM 648 N N . GLY A 1 79 ? 5.255 12.248 -7.864 1.00 68.62 79 GLY A N 1
ATOM 649 C CA . GLY A 1 79 ? 4.771 13.416 -7.122 1.00 68.62 79 GLY A CA 1
ATOM 650 C C . GLY A 1 79 ? 4.049 14.434 -8.012 1.00 68.62 79 GLY A C 1
ATOM 651 O O . GLY A 1 79 ? 3.051 15.030 -7.607 1.00 68.62 79 GLY A O 1
ATOM 652 N N . MET A 1 80 ? 4.496 14.595 -9.259 1.00 68.56 80 MET A N 1
ATOM 653 C CA . MET A 1 80 ? 3.840 15.457 -10.241 1.00 68.56 80 MET A CA 1
ATOM 654 C C . MET A 1 80 ? 2.496 14.875 -10.702 1.00 68.56 80 MET A C 1
ATOM 656 O O . MET A 1 80 ? 1.525 15.622 -10.831 1.00 68.56 80 MET A O 1
ATOM 660 N N . LYS A 1 81 ? 2.399 13.547 -10.863 1.00 66.19 81 LYS A N 1
ATOM 661 C CA . LYS A 1 81 ? 1.131 12.851 -11.123 1.00 66.19 81 LYS A CA 1
ATOM 662 C C . LYS A 1 81 ? 0.130 13.096 -9.988 1.00 66.19 81 LYS A C 1
ATOM 664 O O . LYS A 1 81 ? -1.020 13.403 -10.279 1.00 66.19 81 LYS A O 1
ATOM 669 N N . ASN A 1 82 ? 0.582 13.063 -8.732 1.00 60.50 82 ASN A N 1
ATOM 670 C CA . ASN A 1 82 ? -0.262 13.318 -7.555 1.00 60.50 82 ASN A CA 1
ATOM 671 C C . ASN A 1 82 ? -0.804 14.760 -7.505 1.00 60.50 82 ASN A C 1
ATOM 673 O O . ASN A 1 82 ? -1.902 14.987 -7.002 1.00 60.50 82 ASN A O 1
ATOM 677 N N . ASN A 1 83 ? -0.051 15.739 -8.021 1.00 62.34 83 ASN A N 1
ATOM 678 C CA . ASN A 1 83 ? -0.461 17.148 -8.030 1.00 62.34 83 ASN A CA 1
ATOM 679 C C . ASN A 1 83 ? -1.294 17.545 -9.261 1.00 62.34 83 ASN A C 1
ATOM 681 O O . ASN A 1 83 ? -2.145 18.426 -9.150 1.00 62.34 83 ASN A O 1
ATOM 685 N N . LEU A 1 84 ? -1.056 16.931 -10.427 1.00 57.41 84 LEU A N 1
ATOM 686 C CA . LEU A 1 84 ? -1.752 17.267 -11.679 1.00 57.41 84 LEU A CA 1
ATOM 687 C C . LEU A 1 84 ? -3.012 16.426 -11.921 1.00 57.41 84 LEU A C 1
ATOM 689 O O . LEU A 1 84 ? -3.989 16.946 -12.458 1.00 57.41 84 LEU A O 1
ATOM 693 N N . PHE A 1 85 ? -3.026 15.154 -11.513 1.00 53.31 85 PHE A N 1
ATOM 694 C CA . PHE A 1 85 ? -4.18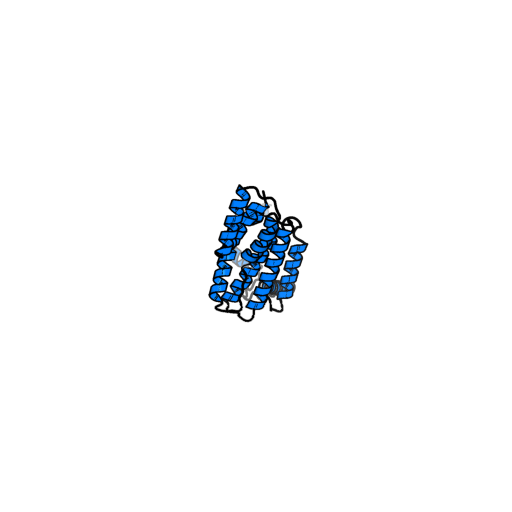5 14.274 -11.656 1.00 53.31 85 PHE A CA 1
ATOM 695 C C . PHE A 1 85 ? -4.994 14.230 -10.348 1.00 53.31 85 PHE A C 1
ATOM 697 O O . PHE A 1 85 ? -4.896 13.293 -9.569 1.00 53.31 85 PHE A O 1
ATOM 704 N N . LEU A 1 86 ? -5.872 15.227 -10.196 1.00 53.19 86 LEU A N 1
ATOM 705 C CA . LEU A 1 86 ? -7.169 15.145 -9.503 1.00 53.19 86 LEU A CA 1
ATOM 706 C C . LEU A 1 86 ? -7.199 15.300 -7.970 1.00 53.19 86 LEU A C 1
ATOM 708 O O . LEU A 1 86 ? -6.861 14.413 -7.188 1.00 53.19 86 LEU A O 1
ATOM 712 N N . LYS A 1 87 ? -7.851 16.394 -7.549 1.00 53.44 87 LYS A N 1
ATOM 713 C CA . LYS A 1 87 ? -8.476 16.538 -6.225 1.00 53.44 87 LYS A CA 1
ATOM 714 C C . LYS A 1 87 ? -9.528 15.450 -5.931 1.00 53.44 87 LYS A C 1
ATOM 716 O O . LYS A 1 87 ? -9.783 15.222 -4.750 1.00 53.44 87 LYS A O 1
ATOM 721 N N . ASP A 1 88 ? -10.042 14.777 -6.967 1.00 55.56 88 ASP A N 1
ATOM 722 C CA . ASP A 1 88 ? -11.260 13.954 -6.924 1.00 55.56 88 ASP A CA 1
ATOM 723 C C . ASP A 1 88 ? -11.022 12.426 -6.915 1.00 55.56 88 ASP A C 1
ATOM 725 O O . ASP A 1 88 ? -11.958 11.681 -6.662 1.00 55.56 88 ASP A O 1
ATOM 729 N N . LYS A 1 89 ? -9.789 11.932 -7.143 1.00 60.59 89 LYS A N 1
ATOM 730 C CA . LYS A 1 89 ? -9.443 10.482 -7.154 1.00 60.59 89 LYS A CA 1
ATOM 731 C C . LYS A 1 89 ? -8.367 10.080 -6.137 1.00 60.59 89 LYS A C 1
ATOM 733 O O . LYS A 1 89 ? -7.606 9.129 -6.323 1.00 60.59 89 LYS A O 1
ATOM 738 N N . LYS A 1 90 ? -8.279 10.826 -5.038 1.00 65.88 90 LYS A N 1
ATOM 739 C CA . LYS A 1 90 ? -7.285 10.598 -3.975 1.00 65.88 90 LYS A CA 1
ATOM 740 C C . LYS A 1 90 ? -7.306 9.183 -3.360 1.00 65.88 90 LYS A C 1
ATOM 742 O O . LYS A 1 90 ? -6.216 8.696 -3.065 1.00 65.88 90 LYS A O 1
ATOM 747 N N . PRO A 1 91 ? -8.462 8.512 -3.173 1.00 61.53 91 PRO A N 1
ATOM 748 C CA . PRO A 1 91 ? -8.524 7.176 -2.568 1.00 61.53 91 PRO A CA 1
ATOM 749 C C . PRO A 1 91 ? -7.824 6.095 -3.391 1.00 61.53 91 PRO A C 1
ATOM 751 O O . PRO A 1 91 ? -6.912 5.430 -2.898 1.00 61.53 91 PRO A O 1
ATOM 754 N N . GLU A 1 92 ? -8.226 5.962 -4.660 1.00 66.06 92 GLU A N 1
ATOM 755 C CA . GLU A 1 92 ? -7.722 4.945 -5.587 1.00 66.06 92 GLU A CA 1
ATOM 756 C C . GLU A 1 92 ? -6.214 5.097 -5.787 1.00 66.06 92 GLU A C 1
ATOM 758 O O . GLU A 1 92 ? -5.475 4.116 -5.814 1.00 66.06 92 GLU A O 1
ATOM 763 N N . MET A 1 93 ? -5.746 6.344 -5.880 1.00 69.94 93 MET A N 1
ATOM 764 C CA . MET A 1 93 ? -4.342 6.644 -6.120 1.00 69.94 93 MET A CA 1
ATOM 765 C C . MET A 1 93 ? -3.447 6.279 -4.933 1.00 69.94 93 MET A C 1
ATOM 767 O O . MET A 1 93 ? -2.354 5.760 -5.142 1.00 69.94 93 MET A O 1
ATOM 771 N N . MET A 1 94 ? -3.890 6.523 -3.698 1.00 72.50 94 MET A N 1
ATOM 772 C CA . MET A 1 94 ? -3.083 6.221 -2.511 1.00 72.50 94 MET A CA 1
ATOM 773 C C . MET A 1 94 ? -2.993 4.716 -2.257 1.00 72.50 94 MET A C 1
ATOM 775 O O . MET A 1 94 ? -1.908 4.219 -1.960 1.00 72.50 94 MET A O 1
ATOM 779 N N . LEU A 1 95 ? -4.088 3.972 -2.449 1.00 71.94 95 LEU A N 1
ATOM 780 C CA . LEU A 1 95 ? -4.051 2.506 -2.397 1.00 71.94 95 LEU A CA 1
ATOM 781 C C . LEU A 1 95 ? -3.190 1.922 -3.520 1.00 71.94 95 LEU A C 1
ATOM 783 O O . LEU A 1 95 ? -2.379 1.037 -3.255 1.00 71.94 95 LEU A O 1
ATOM 787 N N . ALA A 1 96 ? -3.282 2.470 -4.735 1.00 78.75 96 ALA A N 1
ATOM 788 C CA . ALA A 1 96 ? -2.404 2.085 -5.835 1.00 78.75 96 ALA A CA 1
ATOM 789 C C . ALA A 1 96 ? -0.925 2.373 -5.530 1.00 78.75 96 ALA A C 1
ATOM 791 O O . ALA A 1 96 ? -0.067 1.578 -5.891 1.00 78.75 96 ALA A O 1
ATOM 792 N N . LEU A 1 97 ? -0.611 3.470 -4.832 1.00 80.88 97 LEU A N 1
ATOM 793 C CA . LEU A 1 97 ? 0.765 3.812 -4.459 1.00 80.88 97 LEU A CA 1
ATOM 794 C C . LEU A 1 97 ? 1.301 2.882 -3.357 1.00 80.88 97 LEU A C 1
ATOM 796 O O . LEU A 1 97 ? 2.467 2.493 -3.399 1.00 80.88 97 LEU A O 1
ATOM 800 N N . VAL A 1 98 ? 0.457 2.481 -2.398 1.00 79.06 98 VAL A N 1
ATOM 801 C CA . VAL A 1 98 ? 0.789 1.439 -1.408 1.00 79.06 98 VAL A CA 1
ATOM 802 C C . VAL A 1 98 ? 1.046 0.095 -2.100 1.00 79.06 98 VAL A C 1
ATOM 804 O O . VAL A 1 98 ? 2.046 -0.551 -1.786 1.00 79.06 98 VAL A O 1
ATOM 807 N N . ASP A 1 99 ? 0.188 -0.311 -3.043 1.00 80.12 99 ASP A N 1
ATOM 808 C CA . ASP A 1 99 ? 0.358 -1.546 -3.825 1.00 80.12 99 ASP A CA 1
ATOM 809 C C . ASP A 1 99 ? 1.629 -1.506 -4.685 1.00 80.12 99 ASP A C 1
ATOM 811 O O . ASP A 1 99 ? 2.426 -2.441 -4.667 1.00 80.12 99 ASP A O 1
ATOM 815 N N . GLU A 1 100 ? 1.886 -0.390 -5.370 1.00 84.25 100 GLU A N 1
ATOM 816 C CA . GLU A 1 100 ? 3.090 -0.204 -6.181 1.00 84.25 100 GLU A CA 1
ATOM 817 C C . GLU A 1 100 ? 4.359 -0.320 -5.330 1.00 84.25 100 GLU A C 1
ATOM 819 O O . GLU A 1 100 ? 5.289 -1.038 -5.698 1.00 84.25 100 GLU A O 1
ATOM 824 N N . LYS A 1 101 ? 4.384 0.313 -4.151 1.00 83.69 101 LYS A N 1
ATOM 825 C CA . LYS A 1 101 ? 5.521 0.221 -3.222 1.00 83.69 101 LYS A CA 1
ATOM 826 C C . LYS A 1 101 ? 5.697 -1.178 -2.644 1.00 83.69 101 LYS A C 1
ATOM 828 O O . LYS A 1 101 ? 6.826 -1.616 -2.427 1.00 83.69 101 LYS A O 1
ATOM 833 N N . LEU A 1 102 ? 4.602 -1.898 -2.417 1.00 79.44 102 LEU A N 1
ATOM 834 C CA . LEU A 1 102 ? 4.668 -3.292 -2.002 1.00 79.44 102 LEU A CA 1
ATOM 835 C C . LEU A 1 102 ? 5.226 -4.186 -3.115 1.00 79.44 102 LEU A C 1
ATOM 837 O O . LEU A 1 102 ? 6.042 -5.059 -2.838 1.00 79.44 102 LEU A O 1
ATOM 841 N N . LYS A 1 103 ? 4.838 -3.942 -4.368 1.00 83.81 103 LYS A N 1
ATOM 842 C CA . LYS A 1 103 ? 5.356 -4.661 -5.536 1.00 83.81 103 LYS A CA 1
ATOM 843 C C . LYS A 1 103 ? 6.846 -4.400 -5.758 1.00 83.81 103 LYS A C 1
ATOM 845 O O . LYS A 1 103 ? 7.580 -5.322 -6.098 1.00 83.81 103 LYS A O 1
ATOM 850 N N . GLU A 1 104 ? 7.311 -3.170 -5.531 1.00 84.12 104 GLU A N 1
ATOM 851 C CA . GLU A 1 104 ? 8.749 -2.863 -5.511 1.00 84.12 104 GLU A CA 1
ATOM 852 C C . GLU A 1 104 ? 9.473 -3.673 -4.431 1.00 84.12 104 GLU A C 1
ATOM 854 O O . GLU A 1 104 ? 10.530 -4.246 -4.689 1.00 84.12 104 GLU A O 1
ATOM 859 N N . LEU A 1 105 ? 8.896 -3.766 -3.230 1.00 78.69 105 LEU A N 1
ATOM 860 C CA . LEU A 1 105 ? 9.472 -4.555 -2.145 1.00 78.69 105 LEU A CA 1
ATOM 861 C C . LEU A 1 105 ? 9.496 -6.056 -2.467 1.00 78.69 105 LEU A C 1
ATOM 863 O O . LEU A 1 105 ? 10.477 -6.732 -2.161 1.00 78.69 105 LEU A O 1
ATOM 867 N N . GLU A 1 106 ? 8.443 -6.566 -3.105 1.00 78.38 106 GLU A N 1
ATOM 868 C CA . GLU A 1 106 ? 8.355 -7.945 -3.583 1.00 78.38 106 GLU A CA 1
ATOM 869 C C . GLU A 1 106 ? 9.445 -8.247 -4.614 1.00 78.38 106 GLU A C 1
ATOM 871 O O . GLU A 1 106 ? 10.192 -9.210 -4.450 1.00 78.38 106 GLU A O 1
ATOM 876 N N . ASP A 1 107 ? 9.592 -7.395 -5.630 1.00 85.62 107 ASP A N 1
ATOM 877 C CA . ASP A 1 107 ? 10.597 -7.548 -6.686 1.00 85.62 107 ASP A CA 1
ATOM 878 C C . ASP A 1 107 ? 12.021 -7.565 -6.110 1.00 85.62 107 ASP A C 1
ATOM 880 O O . ASP A 1 107 ? 12.833 -8.432 -6.439 1.00 85.62 107 ASP A O 1
ATOM 884 N N . VAL A 1 108 ? 12.308 -6.663 -5.170 1.00 79.50 108 VAL A N 1
ATOM 885 C CA . VAL A 1 108 ? 13.611 -6.583 -4.497 1.00 79.50 108 VAL A CA 1
ATOM 886 C C . 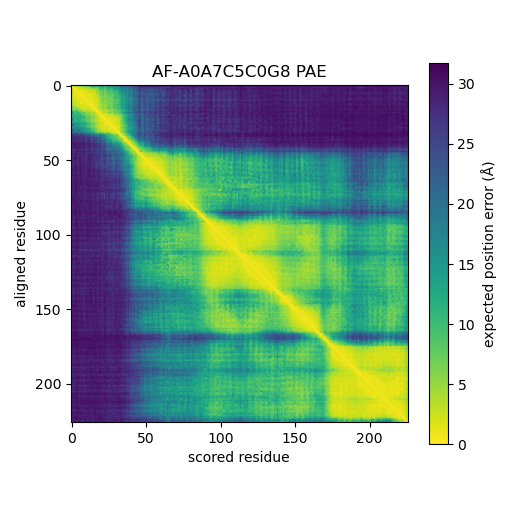VAL A 1 108 ? 13.851 -7.788 -3.577 1.00 79.50 108 VAL A C 1
ATOM 888 O O . VAL A 1 108 ? 14.982 -8.280 -3.500 1.00 79.50 108 VAL A O 1
ATOM 891 N N . SER A 1 109 ? 12.804 -8.311 -2.927 1.00 72.75 109 SER A N 1
ATOM 892 C CA . SER A 1 109 ? 12.883 -9.539 -2.124 1.00 72.75 109 SER A CA 1
ATOM 893 C C . SER A 1 109 ? 13.155 -10.770 -2.994 1.00 72.75 109 SER A C 1
ATOM 895 O O . SER A 1 109 ? 14.084 -11.534 -2.721 1.00 72.75 109 SER A O 1
ATOM 897 N N . LEU A 1 110 ? 12.415 -10.928 -4.097 1.00 80.50 110 LEU A N 1
ATOM 898 C CA . LEU A 1 110 ? 12.576 -12.027 -5.055 1.00 80.50 110 LEU A CA 1
ATOM 899 C C . LEU A 1 110 ? 13.969 -12.025 -5.695 1.00 80.50 110 LEU A C 1
ATOM 901 O O . LEU A 1 110 ? 14.590 -13.080 -5.840 1.00 80.50 110 LEU A O 1
ATOM 905 N N . LYS A 1 111 ? 14.498 -10.839 -6.017 1.00 84.25 111 LYS A N 1
ATOM 906 C CA . LYS A 1 111 ? 15.863 -10.65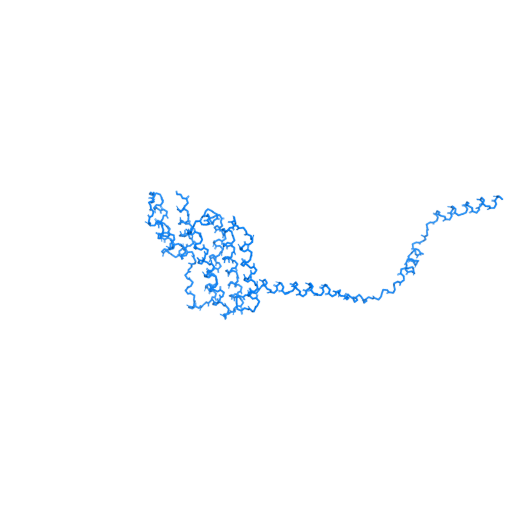7 -6.536 1.00 84.25 111 LYS A CA 1
ATOM 907 C C . LYS A 1 111 ? 16.954 -10.820 -5.472 1.00 84.25 111 LYS A C 1
ATOM 909 O O . LYS A 1 111 ? 18.135 -10.792 -5.813 1.00 84.25 111 LYS A O 1
ATOM 914 N N . LYS A 1 112 ? 16.587 -11.018 -4.198 1.00 81.81 112 LYS A N 1
ATOM 915 C CA . LYS A 1 112 ? 17.503 -11.122 -3.046 1.00 81.81 112 LYS A CA 1
ATOM 916 C C . LYS A 1 112 ? 18.437 -9.916 -2.920 1.00 81.81 112 LYS A C 1
ATOM 918 O O . LYS A 1 112 ? 19.573 -10.037 -2.458 1.00 81.81 112 LYS A O 1
ATOM 923 N N . GLU A 1 113 ? 17.966 -8.733 -3.301 1.00 79.94 113 GLU A N 1
ATOM 924 C CA . GLU A 1 113 ? 18.728 -7.487 -3.223 1.00 79.94 113 GLU A CA 1
ATOM 925 C C . GLU A 1 113 ? 18.701 -6.930 -1.788 1.00 79.94 113 GLU A C 1
ATOM 927 O O . GLU A 1 113 ? 18.226 -5.825 -1.528 1.00 79.94 113 GLU A O 1
ATOM 932 N N . THR A 1 114 ? 19.236 -7.696 -0.830 1.00 77.25 114 THR A N 1
ATOM 933 C CA . THR A 1 114 ? 19.162 -7.434 0.625 1.00 77.25 114 THR A CA 1
ATOM 934 C C . THR A 1 114 ? 19.626 -6.042 1.044 1.00 77.25 114 THR A C 1
ATOM 936 O O . THR A 1 114 ? 19.135 -5.506 2.033 1.00 77.25 114 THR A O 1
ATOM 939 N N . LYS A 1 115 ? 20.520 -5.416 0.270 1.00 78.06 115 LYS A N 1
ATOM 940 C CA . LYS A 1 115 ? 20.987 -4.039 0.493 1.00 78.06 115 LYS A CA 1
ATOM 941 C C . LYS A 1 115 ? 19.922 -2.972 0.206 1.00 78.06 115 LYS A C 1
ATOM 943 O O . LYS A 1 115 ? 19.970 -1.916 0.824 1.00 78.06 115 LYS A O 1
ATOM 948 N N . LYS A 1 116 ? 18.987 -3.223 -0.720 1.00 79.38 116 LYS A N 1
ATOM 949 C CA . LYS A 1 116 ? 17.922 -2.275 -1.099 1.00 79.38 116 LYS A CA 1
ATOM 950 C C . LYS A 1 116 ? 16.647 -2.462 -0.275 1.00 79.38 116 LYS A C 1
ATOM 952 O O . LYS A 1 116 ? 15.895 -1.508 -0.104 1.00 79.38 116 LYS A O 1
ATOM 957 N N . ILE A 1 117 ? 16.439 -3.657 0.286 1.00 74.00 117 ILE A N 1
ATOM 958 C CA . ILE A 1 117 ? 15.247 -4.011 1.075 1.00 74.00 117 ILE A CA 1
ATOM 959 C C . ILE A 1 117 ? 14.940 -2.982 2.177 1.00 74.00 117 ILE A C 1
ATOM 961 O O . ILE A 1 117 ? 13.796 -2.538 2.223 1.00 74.00 117 ILE A O 1
ATOM 965 N N . PRO A 1 118 ? 15.901 -2.521 3.009 1.00 75.75 118 PRO A N 1
ATOM 966 C CA . PRO A 1 118 ? 15.610 -1.524 4.042 1.00 75.75 118 PRO A CA 1
ATOM 967 C C . PRO A 1 118 ? 15.061 -0.206 3.484 1.00 75.75 118 PRO A C 1
ATOM 969 O O . PRO A 1 118 ? 14.093 0.323 4.020 1.00 75.75 118 PRO A O 1
ATOM 972 N N . SER A 1 119 ? 15.633 0.296 2.385 1.00 79.50 119 SER A N 1
ATOM 973 C CA . SER A 1 119 ? 15.222 1.568 1.775 1.00 79.50 119 SER A CA 1
ATOM 974 C C . SER A 1 119 ? 13.830 1.473 1.152 1.00 79.50 119 SER A C 1
ATOM 976 O O . SER A 1 119 ? 12.980 2.324 1.403 1.00 79.50 119 SER A O 1
ATOM 978 N N . VAL A 1 120 ? 13.566 0.408 0.392 1.00 79.06 120 VAL A N 1
ATOM 979 C CA . VAL A 1 120 ? 12.247 0.172 -0.219 1.00 79.06 120 VAL A CA 1
ATOM 980 C C . VAL A 1 120 ? 11.187 -0.046 0.856 1.00 79.06 120 VAL A C 1
ATOM 982 O O . VAL A 1 120 ? 10.059 0.434 0.747 1.00 79.06 120 VAL A O 1
ATOM 985 N N . PHE A 1 121 ? 11.561 -0.732 1.933 1.00 76.94 121 PHE A N 1
ATOM 986 C CA . PHE A 1 121 ? 10.679 -0.963 3.060 1.00 76.94 121 PHE A CA 1
ATOM 987 C C . PHE A 1 121 ? 10.340 0.323 3.826 1.00 76.94 121 PHE A C 1
ATOM 989 O O . PHE A 1 121 ? 9.181 0.531 4.187 1.00 76.94 121 PHE A O 1
ATOM 996 N N . GLU A 1 122 ? 11.312 1.208 4.048 1.00 78.06 122 GLU A N 1
ATOM 997 C CA . GLU A 1 122 ? 11.082 2.510 4.680 1.00 78.06 122 GLU A CA 1
ATOM 998 C C . GLU A 1 122 ? 10.111 3.369 3.861 1.00 78.06 122 GLU A C 1
ATOM 1000 O O . GLU A 1 122 ? 9.174 3.957 4.409 1.00 78.06 122 GLU A O 1
ATOM 1005 N N . GLU A 1 123 ? 10.267 3.388 2.537 1.00 80.44 123 GLU A N 1
ATOM 1006 C CA . GLU A 1 123 ? 9.338 4.093 1.658 1.00 80.44 123 GLU A CA 1
ATOM 1007 C C . GLU A 1 123 ? 7.938 3.490 1.670 1.00 80.44 123 GLU A C 1
ATOM 1009 O O . GLU A 1 123 ? 6.957 4.229 1.761 1.00 80.44 123 GLU A O 1
ATOM 1014 N N . TYR A 1 124 ? 7.839 2.159 1.633 1.00 81.06 124 TYR A N 1
ATOM 1015 C CA . TYR A 1 124 ? 6.568 1.462 1.788 1.00 81.06 124 TYR A CA 1
ATOM 1016 C C . TYR A 1 124 ? 5.873 1.890 3.089 1.00 81.06 124 TYR A C 1
ATOM 1018 O O . TYR A 1 124 ? 4.713 2.306 3.061 1.00 81.06 124 TYR A O 1
ATOM 1026 N N . GLN A 1 125 ? 6.589 1.876 4.221 1.00 73.06 125 GLN A N 1
ATOM 1027 C CA . GLN A 1 125 ? 6.047 2.327 5.504 1.00 73.06 125 GLN A CA 1
ATOM 1028 C C . GLN A 1 125 ? 5.620 3.796 5.482 1.00 73.06 125 GLN A C 1
ATOM 1030 O O . GLN A 1 125 ? 4.593 4.148 6.064 1.00 73.06 125 GLN A O 1
ATOM 1035 N N . LYS A 1 126 ? 6.412 4.670 4.858 1.00 81.38 126 LYS A N 1
ATOM 1036 C CA . LYS A 1 126 ? 6.112 6.101 4.770 1.00 81.38 126 LYS A CA 1
ATOM 1037 C C . LYS A 1 126 ? 4.825 6.340 3.982 1.00 81.38 126 LYS A C 1
ATOM 1039 O O . LYS A 1 126 ? 3.902 6.957 4.509 1.00 81.38 126 LYS A O 1
ATOM 1044 N N . THR A 1 127 ? 4.730 5.777 2.781 1.00 79.31 127 THR A N 1
ATOM 1045 C CA . THR A 1 127 ? 3.537 5.821 1.925 1.00 79.31 127 THR A CA 1
ATOM 1046 C C . THR A 1 127 ? 2.302 5.288 2.647 1.00 79.31 127 THR A C 1
ATOM 1048 O O . THR A 1 127 ? 1.223 5.882 2.619 1.00 79.31 127 THR A O 1
ATOM 1051 N N . SER A 1 128 ? 2.472 4.160 3.327 1.00 72.38 128 SER A N 1
ATOM 1052 C CA . SER A 1 128 ? 1.451 3.512 4.137 1.00 72.38 128 SER A CA 1
ATOM 1053 C C . SER A 1 128 ? 0.955 4.442 5.261 1.00 72.38 128 SER A C 1
ATOM 1055 O O . SER A 1 128 ? -0.248 4.688 5.386 1.00 72.38 128 SER A O 1
ATOM 1057 N N . LYS A 1 129 ? 1.863 5.066 6.024 1.00 73.06 129 LYS A N 1
ATOM 1058 C CA . LYS A 1 129 ? 1.529 6.039 7.083 1.00 73.06 129 LYS A CA 1
ATOM 1059 C C . LYS A 1 129 ? 0.839 7.295 6.545 1.00 73.06 129 LYS A C 1
ATOM 1061 O O . LYS A 1 129 ? -0.082 7.798 7.192 1.00 73.06 129 LYS A O 1
ATOM 1066 N N . GLU A 1 130 ? 1.271 7.807 5.398 1.00 76.44 130 GLU A N 1
ATOM 1067 C CA . GLU A 1 130 ? 0.656 8.968 4.744 1.00 76.44 130 GLU A CA 1
ATOM 1068 C C . GLU A 1 130 ? -0.762 8.646 4.260 1.00 76.44 130 GLU A C 1
ATOM 1070 O O . GLU A 1 130 ? -1.689 9.416 4.516 1.00 76.44 130 GLU A O 1
ATOM 1075 N N . SER A 1 131 ? -0.958 7.465 3.671 1.00 72.94 131 SER A N 1
ATOM 1076 C CA . SER A 1 131 ? -2.276 6.972 3.262 1.00 72.94 131 SER A CA 1
ATOM 1077 C C . SER A 1 131 ? -3.203 6.841 4.468 1.00 72.94 131 SER A C 1
ATOM 1079 O O . SER A 1 131 ? -4.282 7.425 4.473 1.00 72.94 131 SER A O 1
ATOM 1081 N N . ALA A 1 132 ? -2.746 6.200 5.551 1.00 68.00 132 ALA A N 1
ATOM 1082 C CA . ALA A 1 132 ? -3.483 6.114 6.815 1.00 68.00 132 ALA A CA 1
ATOM 1083 C C . ALA A 1 132 ? -3.960 7.479 7.332 1.00 68.00 132 ALA A C 1
ATOM 1085 O O . ALA A 1 132 ? -5.094 7.621 7.789 1.00 68.00 132 ALA A O 1
ATOM 1086 N N . LYS A 1 133 ? -3.080 8.487 7.275 1.00 71.06 133 LYS A N 1
ATOM 1087 C CA . LYS A 1 133 ? -3.378 9.845 7.735 1.00 71.06 133 LYS A CA 1
ATOM 1088 C C . LYS A 1 133 ? -4.496 10.484 6.911 1.00 71.06 133 LYS A C 1
ATOM 1090 O O . LYS A 1 133 ? -5.395 11.080 7.494 1.00 71.06 133 LYS A O 1
ATOM 1095 N N . LEU A 1 134 ? -4.476 10.334 5.588 1.00 71.06 134 LEU A N 1
ATOM 1096 C CA . LEU A 1 134 ? -5.509 10.908 4.722 1.00 71.06 134 LEU A CA 1
ATOM 1097 C C . LEU A 1 134 ? -6.883 10.267 4.925 1.00 71.06 134 LEU A C 1
ATOM 1099 O O . LEU A 1 134 ? -7.885 10.981 4.891 1.00 71.06 134 LEU A O 1
ATOM 1103 N N . ILE A 1 135 ? -6.931 8.953 5.161 1.00 68.56 135 ILE A N 1
ATOM 1104 C CA . ILE A 1 135 ? -8.200 8.268 5.431 1.00 68.56 135 ILE A CA 1
ATOM 1105 C C . ILE A 1 135 ? -8.773 8.749 6.772 1.00 68.56 135 ILE A C 1
ATOM 1107 O O . ILE A 1 135 ? -9.947 9.100 6.842 1.00 68.56 135 ILE A O 1
ATOM 1111 N N . ARG A 1 136 ? -7.927 8.891 7.804 1.00 65.31 136 ARG A N 1
ATOM 1112 C CA . ARG A 1 136 ? -8.338 9.463 9.097 1.00 65.31 136 ARG A CA 1
ATOM 1113 C C . ARG A 1 136 ? -8.878 10.887 8.963 1.00 65.31 136 ARG A C 1
ATOM 1115 O O . ARG A 1 136 ? -9.840 11.243 9.627 1.00 65.31 136 ARG A O 1
ATOM 1122 N N . GLU A 1 137 ? -8.258 11.713 8.127 1.00 70.50 137 GLU A N 1
ATOM 1123 C CA . GLU A 1 137 ? -8.705 13.089 7.882 1.00 70.50 137 GLU A CA 1
ATOM 1124 C C . GLU A 1 137 ? -10.020 13.163 7.080 1.00 70.50 137 GLU A C 1
ATOM 1126 O O . GLU A 1 137 ? -10.438 14.258 6.709 1.00 70.50 137 GLU A O 1
ATOM 1131 N N . GLY A 1 138 ? -10.656 12.025 6.768 1.00 65.38 138 GLY A N 1
ATOM 1132 C CA . GLY A 1 138 ? -11.895 11.966 5.991 1.00 65.38 138 GLY A CA 1
ATOM 1133 C C . GLY A 1 138 ? -11.719 12.434 4.546 1.00 65.38 138 GLY A C 1
ATOM 1134 O O . GLY A 1 138 ? -12.696 12.691 3.851 1.00 65.38 138 GLY A O 1
ATOM 1135 N N . LYS A 1 139 ? -10.471 12.558 4.072 1.00 68.38 139 LYS A N 1
ATOM 1136 C CA . LYS A 1 139 ? -10.154 12.961 2.692 1.00 68.38 139 LYS A CA 1
ATOM 1137 C C . LYS A 1 139 ? -10.360 11.821 1.693 1.00 68.38 139 LYS A C 1
ATOM 1139 O O . LYS A 1 139 ? -10.210 12.040 0.492 1.00 68.38 139 LYS A O 1
ATOM 1144 N N . ILE A 1 140 ? -10.635 10.621 2.199 1.00 67.94 140 ILE A N 1
ATOM 1145 C CA . ILE A 1 140 ? -10.881 9.396 1.452 1.00 67.94 140 ILE A CA 1
ATOM 1146 C C . ILE A 1 140 ? -12.122 8.723 2.049 1.00 67.94 140 ILE A C 1
ATOM 1148 O O . ILE A 1 140 ? -12.171 8.522 3.262 1.00 67.94 140 ILE A O 1
ATOM 1152 N N . ASP A 1 141 ? -13.098 8.358 1.212 1.00 67.81 141 ASP A N 1
ATOM 1153 C CA . ASP A 1 141 ? -14.283 7.620 1.657 1.00 67.81 141 ASP A CA 1
ATOM 1154 C C . ASP A 1 141 ? -13.917 6.163 1.982 1.00 67.81 141 ASP A C 1
ATOM 1156 O O . ASP A 1 141 ? -13.394 5.415 1.152 1.00 67.81 141 ASP A O 1
ATOM 1160 N N . ALA A 1 142 ? -14.227 5.739 3.206 1.00 63.59 142 ALA A N 1
ATOM 1161 C CA . ALA A 1 142 ? -14.028 4.371 3.658 1.00 63.59 142 ALA A CA 1
ATOM 1162 C C . ALA A 1 142 ? -14.815 3.342 2.819 1.00 63.59 142 ALA A C 1
ATOM 1164 O O . ALA A 1 142 ? -14.360 2.207 2.688 1.00 63.59 142 ALA A O 1
ATOM 1165 N N . LYS A 1 143 ? -15.955 3.709 2.208 1.00 65.31 143 LYS A N 1
ATOM 1166 C CA . LYS A 1 143 ? -16.717 2.821 1.300 1.00 65.31 143 LYS A CA 1
ATOM 1167 C C . LYS A 1 143 ? -15.922 2.460 0.052 1.00 65.31 143 LYS A C 1
ATOM 1169 O O . LYS A 1 143 ? -15.945 1.307 -0.375 1.00 65.31 143 LYS A O 1
ATOM 1174 N N . GLU A 1 144 ? -15.188 3.419 -0.500 1.00 66.50 144 GLU A N 1
ATOM 1175 C CA . GLU A 1 144 ? -14.353 3.206 -1.681 1.00 66.50 144 GLU A CA 1
ATOM 1176 C C . GLU A 1 144 ? -13.179 2.272 -1.352 1.00 66.50 144 GLU A C 1
ATOM 1178 O O . GLU A 1 144 ? -12.886 1.350 -2.109 1.00 66.50 144 GLU A O 1
ATOM 1183 N N . ILE A 1 145 ? -12.603 2.387 -0.153 1.00 65.56 145 ILE A N 1
ATOM 1184 C CA . ILE A 1 145 ? -11.581 1.451 0.349 1.00 65.56 145 ILE A CA 1
ATOM 1185 C C . ILE A 1 145 ? -12.152 0.043 0.545 1.00 65.56 145 ILE A C 1
ATOM 1187 O O . ILE A 1 145 ? -11.524 -0.939 0.153 1.00 65.56 145 ILE A O 1
ATOM 1191 N N . ILE A 1 146 ? -13.349 -0.073 1.129 1.00 65.81 146 ILE A N 1
ATOM 1192 C CA . ILE A 1 146 ? -14.026 -1.364 1.323 1.00 65.81 146 ILE A CA 1
ATOM 1193 C C . ILE A 1 146 ? -14.331 -2.024 -0.030 1.00 65.81 146 ILE A C 1
ATOM 1195 O O . ILE A 1 146 ? -14.228 -3.243 -0.148 1.00 65.81 146 ILE A O 1
ATOM 1199 N N . SER A 1 147 ? -14.644 -1.247 -1.072 1.00 66.00 147 SER A N 1
ATOM 1200 C CA . SER A 1 147 ? -14.824 -1.789 -2.427 1.00 66.00 147 SER A CA 1
ATOM 1201 C C . SER A 1 147 ? -13.539 -2.403 -3.004 1.00 66.00 147 SER A C 1
ATOM 1203 O O . SER A 1 147 ? -13.603 -3.325 -3.813 1.00 66.00 147 SER A O 1
ATOM 1205 N N . GLN A 1 148 ? -12.373 -1.976 -2.510 1.00 67.31 148 GLN A N 1
ATOM 1206 C CA . GLN A 1 148 ? -11.057 -2.520 -2.856 1.00 67.31 148 GLN A CA 1
ATOM 1207 C C . GLN A 1 148 ? -10.572 -3.607 -1.880 1.00 67.31 148 GLN A C 1
ATOM 1209 O O . GLN A 1 148 ? -9.382 -3.923 -1.832 1.00 67.31 148 GLN A O 1
ATOM 1214 N N . LYS A 1 149 ? -11.477 -4.219 -1.104 1.00 66.69 149 LYS A N 1
ATOM 1215 C CA . LYS A 1 149 ? -11.149 -5.257 -0.113 1.00 66.69 149 LYS A CA 1
ATOM 1216 C C . LYS A 1 149 ? -10.354 -6.434 -0.687 1.00 66.69 149 LYS A C 1
ATOM 1218 O O . LYS A 1 149 ? -9.495 -6.965 0.011 1.00 66.69 149 LYS A O 1
ATOM 1223 N N . GLU A 1 150 ? -10.610 -6.840 -1.929 1.00 67.38 150 GLU A N 1
ATOM 1224 C CA . GLU A 1 150 ? -9.841 -7.917 -2.572 1.00 67.38 150 GLU A CA 1
ATOM 1225 C C . GLU A 1 150 ? -8.389 -7.499 -2.857 1.00 67.38 150 GLU A C 1
ATOM 1227 O O . GLU A 1 150 ? -7.473 -8.258 -2.546 1.00 67.38 150 GLU A O 1
ATOM 1232 N N . ASN A 1 151 ? -8.152 -6.258 -3.297 1.00 68.44 151 ASN A N 1
ATOM 1233 C CA . ASN A 1 151 ? -6.794 -5.724 -3.450 1.00 68.44 151 ASN A CA 1
ATOM 1234 C C . ASN A 1 151 ? -6.079 -5.655 -2.094 1.00 68.44 151 ASN A C 1
ATOM 1236 O O . ASN A 1 151 ? -4.910 -6.009 -1.988 1.00 68.44 151 ASN A O 1
ATOM 1240 N N . LEU A 1 152 ? -6.785 -5.251 -1.030 1.00 66.31 152 LEU A N 1
ATOM 1241 C CA . LEU A 1 152 ? -6.221 -5.239 0.322 1.00 66.31 152 LEU A CA 1
ATOM 1242 C C . LEU A 1 152 ? -5.832 -6.646 0.789 1.00 66.31 152 LEU A C 1
ATOM 1244 O O . LEU A 1 152 ? -4.736 -6.817 1.315 1.00 66.31 152 LEU A O 1
ATOM 1248 N N . LYS A 1 153 ? -6.676 -7.661 0.565 1.00 66.94 153 LYS A N 1
ATOM 1249 C CA . LYS A 1 153 ? -6.326 -9.061 0.863 1.00 66.94 153 LYS A CA 1
ATOM 1250 C C . LYS A 1 153 ? -5.077 -9.508 0.114 1.00 66.94 153 LYS A C 1
ATOM 1252 O O . LYS A 1 153 ? -4.214 -10.146 0.711 1.00 66.94 153 LYS A O 1
ATOM 1257 N N . GLU A 1 154 ? -4.972 -9.167 -1.167 1.00 70.38 154 GLU A N 1
ATOM 1258 C CA . GLU A 1 154 ? -3.808 -9.513 -1.980 1.00 70.38 154 GLU A CA 1
ATOM 1259 C C . GLU A 1 154 ? -2.532 -8.832 -1.463 1.00 70.38 154 GLU A C 1
ATOM 1261 O O . GLU A 1 154 ? -1.505 -9.491 -1.295 1.00 70.38 154 GLU A O 1
ATOM 1266 N N . ILE A 1 155 ? -2.613 -7.545 -1.114 1.00 66.94 155 ILE A N 1
ATOM 1267 C CA . ILE A 1 155 ? -1.531 -6.785 -0.472 1.00 66.94 155 ILE A CA 1
ATOM 1268 C C . ILE A 1 155 ? -1.088 -7.486 0.823 1.00 66.94 155 ILE A C 1
ATOM 1270 O O . ILE A 1 155 ? 0.106 -7.705 1.025 1.00 66.94 155 ILE A O 1
ATOM 1274 N N . VAL A 1 156 ? -2.022 -7.913 1.678 1.00 66.06 156 VAL A N 1
ATOM 1275 C CA . VAL A 1 156 ? -1.690 -8.631 2.924 1.00 66.06 156 VAL A CA 1
ATOM 1276 C C . VAL A 1 156 ? -1.021 -9.974 2.656 1.00 66.06 156 VAL A C 1
ATOM 1278 O O . VAL A 1 156 ? -0.009 -10.293 3.283 1.00 66.06 156 VAL A O 1
ATOM 1281 N N . ALA A 1 157 ? -1.535 -10.752 1.705 1.00 69.81 157 ALA A N 1
ATOM 1282 C CA . ALA A 1 157 ? -0.941 -12.034 1.339 1.00 69.81 157 ALA A CA 1
ATOM 1283 C C . ALA A 1 157 ? 0.501 -11.858 0.828 1.00 69.81 157 ALA A C 1
ATOM 1285 O O . ALA A 1 157 ? 1.412 -12.571 1.256 1.00 69.81 157 ALA A O 1
ATOM 1286 N N . ARG A 1 158 ? 0.741 -10.852 -0.024 1.00 69.25 158 ARG A N 1
ATOM 1287 C CA . ARG A 1 158 ? 2.084 -10.513 -0.519 1.00 69.25 158 ARG A CA 1
ATOM 1288 C C . ARG A 1 158 ? 3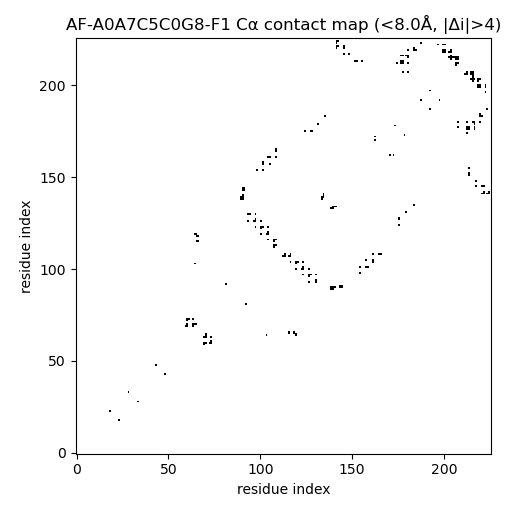.021 -10.088 0.616 1.00 69.25 158 ARG A C 1
ATOM 1290 O O . ARG A 1 158 ? 4.161 -10.547 0.660 1.00 69.25 158 ARG A O 1
ATOM 1297 N N . GLN A 1 159 ? 2.555 -9.293 1.583 1.00 67.56 159 GLN A N 1
ATOM 1298 C CA . GLN A 1 159 ? 3.355 -8.930 2.762 1.00 67.56 159 GLN A CA 1
ATOM 1299 C C . GLN A 1 159 ? 3.784 -10.146 3.588 1.00 67.56 159 GLN A C 1
ATOM 1301 O O . GLN A 1 159 ? 4.940 -10.227 4.008 1.00 67.56 159 GLN A O 1
ATOM 1306 N N . GLN A 1 160 ? 2.874 -11.095 3.814 1.00 68.50 160 GLN A N 1
ATOM 1307 C CA . GLN A 1 160 ? 3.182 -12.321 4.553 1.00 68.50 160 GLN A CA 1
ATOM 1308 C C . GLN A 1 160 ? 4.225 -13.171 3.819 1.00 68.50 160 GLN A C 1
ATOM 1310 O O . GLN A 1 160 ? 5.178 -13.640 4.445 1.00 68.50 160 GLN A O 1
ATOM 1315 N N . ASN A 1 161 ? 4.108 -13.293 2.494 1.00 72.38 161 ASN A N 1
ATOM 1316 C CA . ASN A 1 161 ? 5.084 -14.001 1.664 1.00 72.38 161 ASN A CA 1
ATOM 1317 C C . ASN A 1 161 ? 6.470 -13.344 1.722 1.00 72.38 161 ASN A C 1
ATOM 1319 O O . ASN A 1 161 ? 7.476 -14.033 1.903 1.00 72.38 161 ASN A O 1
ATOM 1323 N N . ILE A 1 162 ? 6.533 -12.010 1.643 1.00 70.31 162 ILE A N 1
ATOM 1324 C CA . ILE A 1 162 ? 7.788 -11.260 1.779 1.00 70.31 162 ILE A CA 1
ATOM 1325 C C . ILE A 1 162 ? 8.399 -11.505 3.165 1.00 70.31 162 ILE A C 1
ATOM 1327 O O . ILE A 1 162 ? 9.578 -11.850 3.257 1.00 70.31 162 ILE A O 1
ATOM 1331 N N . LYS A 1 163 ? 7.604 -11.422 4.239 1.00 68.31 163 LYS A N 1
ATOM 1332 C CA . LYS A 1 163 ? 8.068 -11.684 5.611 1.00 68.31 163 LYS A CA 1
ATOM 1333 C C . LYS A 1 163 ? 8.638 -13.097 5.768 1.00 68.31 163 LYS A C 1
ATOM 1335 O O . LYS A 1 163 ? 9.706 -13.249 6.355 1.00 68.31 163 LYS A O 1
ATOM 1340 N N . ALA A 1 164 ? 7.967 -14.106 5.212 1.00 70.44 164 ALA A N 1
ATOM 1341 C CA . ALA A 1 164 ? 8.445 -15.487 5.220 1.00 70.44 164 ALA A CA 1
ATOM 1342 C C . ALA A 1 164 ? 9.747 -15.660 4.415 1.00 70.44 164 ALA A C 1
ATOM 1344 O O . ALA A 1 164 ? 10.632 -16.405 4.825 1.00 70.44 164 ALA A O 1
ATOM 1345 N N . SER A 1 165 ? 9.895 -14.946 3.293 1.00 70.12 165 SER A N 1
ATOM 1346 C CA . SER A 1 165 ? 11.084 -15.039 2.434 1.00 70.12 165 SER A CA 1
ATOM 1347 C C . SER A 1 165 ? 12.343 -14.400 3.033 1.00 70.12 165 SER A C 1
ATOM 1349 O O . SER A 1 165 ? 13.456 -14.805 2.697 1.00 70.12 165 SER A O 1
ATOM 1351 N N . LEU A 1 166 ? 12.186 -13.412 3.920 1.00 68.62 166 LEU A N 1
ATOM 1352 C CA . LEU A 1 166 ? 13.297 -12.581 4.381 1.00 68.62 166 LEU A CA 1
ATOM 1353 C C . LEU A 1 166 ? 14.126 -13.189 5.520 1.00 68.62 166 LEU A C 1
ATOM 1355 O O . LEU A 1 166 ? 15.246 -12.720 5.704 1.00 68.62 166 LEU A O 1
ATOM 1359 N N . ASN A 1 167 ? 13.633 -14.192 6.268 1.00 59.41 167 ASN A N 1
ATOM 1360 C CA . ASN A 1 167 ? 14.336 -14.859 7.390 1.00 59.41 167 ASN A CA 1
ATOM 1361 C C . ASN A 1 167 ? 15.164 -13.910 8.298 1.00 59.41 167 ASN A C 1
ATOM 1363 O O . ASN A 1 167 ? 16.188 -14.303 8.856 1.00 59.41 167 ASN A O 1
ATOM 1367 N N . SER A 1 168 ? 14.749 -12.645 8.429 1.00 50.44 168 SER A N 1
ATOM 1368 C CA . SER A 1 168 ? 15.540 -11.574 9.041 1.00 50.44 168 SER A CA 1
ATOM 1369 C C . SER A 1 168 ? 14.781 -10.944 10.211 1.00 50.44 168 SER A C 1
ATOM 1371 O O . SER A 1 168 ? 13.620 -10.562 10.041 1.00 50.44 168 SER A O 1
ATOM 1373 N N . PRO A 1 169 ? 15.435 -10.751 11.374 1.00 44.41 169 PRO A N 1
ATOM 1374 C CA . PRO A 1 169 ? 14.874 -10.024 12.511 1.00 44.41 169 PRO A CA 1
ATOM 1375 C C . PRO A 1 169 ? 14.736 -8.510 12.262 1.00 44.41 169 PRO A C 1
ATOM 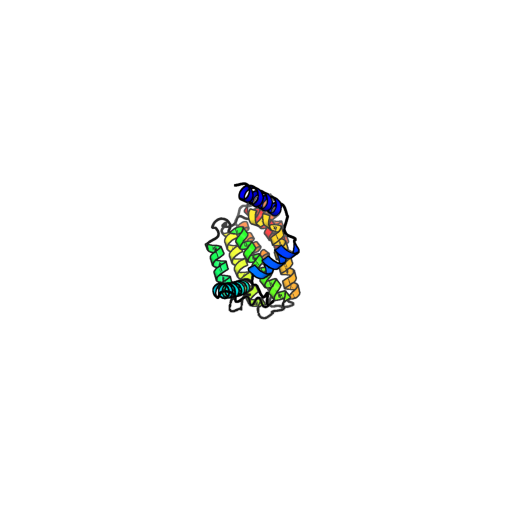1377 O O . PRO A 1 169 ? 14.150 -7.814 13.081 1.00 44.41 169 PRO A O 1
ATOM 1380 N N . SER A 1 170 ? 15.214 -7.980 11.126 1.00 42.50 170 SER A N 1
ATOM 1381 C CA . SER A 1 170 ? 15.065 -6.558 10.764 1.00 42.50 170 SER A CA 1
ATOM 1382 C C . SER A 1 170 ? 13.645 -6.157 10.336 1.00 42.50 170 SER A C 1
ATOM 1384 O O . SER A 1 170 ? 13.433 -5.020 9.919 1.00 42.50 170 SER A O 1
ATOM 1386 N N . ALA A 1 171 ? 12.683 -7.077 10.393 1.00 46.31 171 ALA A N 1
ATOM 1387 C CA . ALA A 1 171 ? 11.301 -6.854 10.002 1.00 46.31 171 ALA A CA 1
ATOM 1388 C C . ALA A 1 171 ? 10.360 -7.005 11.203 1.00 46.31 171 ALA A C 1
ATOM 1390 O O . ALA A 1 171 ? 9.464 -7.851 11.214 1.00 46.31 171 ALA A O 1
ATOM 1391 N N . GLU A 1 172 ? 10.454 -6.082 12.160 1.00 50.78 172 GLU A N 1
ATOM 1392 C CA . GLU A 1 172 ? 9.242 -5.596 12.828 1.00 50.78 172 GLU A CA 1
ATOM 1393 C C . GLU A 1 172 ? 8.407 -4.807 11.801 1.00 50.78 172 GLU A C 1
ATOM 1395 O O . GLU A 1 172 ? 8.179 -3.603 11.897 1.00 50.78 172 GLU A O 1
ATOM 1400 N N . MET A 1 173 ? 7.968 -5.498 10.746 1.00 54.06 173 MET A N 1
ATOM 1401 C CA . MET A 1 173 ? 6.849 -5.078 9.924 1.00 54.06 173 MET A CA 1
ATOM 1402 C C . MET A 1 173 ? 5.632 -5.116 10.835 1.00 54.06 173 MET A C 1
ATOM 1404 O O . MET A 1 173 ? 4.920 -6.119 10.894 1.00 54.06 173 MET A O 1
ATOM 1408 N N . LYS A 1 174 ? 5.415 -4.037 11.593 1.00 58.72 174 LYS A N 1
ATOM 1409 C CA . LYS A 1 174 ? 4.107 -3.785 12.182 1.00 58.72 174 LYS A CA 1
ATOM 1410 C C . LYS A 1 174 ? 3.172 -3.666 10.984 1.00 58.72 174 LYS A C 1
ATOM 1412 O O . LYS A 1 174 ? 3.314 -2.743 10.183 1.00 58.72 174 LYS A O 1
ATOM 1417 N N . ASP A 1 175 ? 2.330 -4.677 10.796 1.00 67.81 175 ASP A N 1
ATOM 1418 C CA . ASP A 1 175 ? 1.459 -4.782 9.631 1.00 67.81 175 ASP A CA 1
ATOM 1419 C C . ASP A 1 175 ? 0.683 -3.460 9.488 1.00 67.81 175 ASP A C 1
ATOM 1421 O O . ASP A 1 175 ? 0.204 -2.872 10.469 1.00 67.81 175 ASP A O 1
ATOM 1425 N N . PHE A 1 176 ? 0.674 -2.923 8.266 1.00 66.19 176 PHE A N 1
ATOM 1426 C CA . PHE A 1 176 ? 0.016 -1.661 7.944 1.00 66.19 176 PHE A CA 1
ATOM 1427 C C . PHE A 1 176 ? -1.425 -1.659 8.448 1.00 66.19 176 PHE A C 1
ATOM 1429 O O . PHE A 1 176 ? -1.871 -0.673 9.038 1.00 66.19 176 PHE A O 1
ATOM 1436 N N . ASN A 1 177 ? -2.116 -2.787 8.287 1.00 70.00 177 ASN A N 1
ATOM 1437 C CA . ASN A 1 177 ? -3.484 -2.955 8.739 1.00 70.00 177 ASN A CA 1
ATOM 1438 C C . ASN A 1 177 ? -3.574 -2.877 10.258 1.00 70.00 177 ASN A C 1
ATOM 1440 O O . ASN A 1 177 ? -4.487 -2.236 10.767 1.00 70.00 177 ASN A O 1
ATOM 1444 N N . CYS A 1 178 ? -2.596 -3.429 10.985 1.00 79.81 178 CYS A N 1
ATOM 1445 C CA . CYS A 1 178 ? -2.548 -3.319 12.443 1.00 79.81 178 CYS A CA 1
ATOM 1446 C C . CYS A 1 178 ? -2.374 -1.858 12.874 1.00 79.81 178 CYS A C 1
ATOM 1448 O O . CYS A 1 178 ? -3.075 -1.373 13.757 1.00 79.81 178 CYS A O 1
ATOM 1450 N N . THR A 1 179 ? -1.462 -1.132 12.222 1.00 74.56 179 THR A N 1
ATOM 1451 C CA . THR A 1 179 ? -1.195 0.283 12.532 1.00 74.56 179 THR A CA 1
ATOM 1452 C C . THR A 1 179 ? -2.399 1.168 12.204 1.00 74.56 179 THR A C 1
ATOM 1454 O O . THR A 1 179 ? -2.702 2.118 12.927 1.00 74.56 179 THR A O 1
ATOM 1457 N N . LEU A 1 180 ? -3.089 0.875 11.100 1.00 71.81 180 LEU A N 1
ATOM 1458 C CA . LEU A 1 180 ? -4.288 1.595 10.695 1.00 71.81 180 LEU A CA 1
ATOM 1459 C C . LEU A 1 180 ? -5.453 1.289 11.643 1.00 71.81 180 LEU A C 1
ATOM 1461 O O . LEU A 1 180 ? -6.129 2.214 12.089 1.00 71.81 180 LEU A O 1
ATOM 1465 N N . PHE A 1 181 ? -5.627 0.020 12.016 1.00 85.06 181 PHE A N 1
ATOM 1466 C CA . PHE A 1 181 ? -6.620 -0.412 12.991 1.00 85.06 181 PHE A CA 1
ATOM 1467 C C . PHE A 1 181 ? -6.421 0.264 14.348 1.00 85.06 181 PHE A C 1
ATOM 1469 O O . PHE A 1 181 ? -7.369 0.846 14.860 1.00 85.06 181 PHE A O 1
ATOM 1476 N N . GLU A 1 182 ? -5.205 0.258 14.911 1.00 85.00 182 GLU A N 1
ATOM 1477 C CA . GLU A 1 182 ? -4.911 0.918 16.195 1.00 85.00 182 GLU A CA 1
ATOM 1478 C C . GLU A 1 182 ? -5.344 2.389 16.184 1.00 85.00 182 GLU A C 1
ATOM 1480 O O . GLU A 1 182 ? -5.924 2.871 17.153 1.00 85.00 182 GLU A O 1
ATOM 1485 N N . LYS A 1 183 ? -5.124 3.093 15.069 1.00 78.62 183 LYS A N 1
ATOM 1486 C CA . LYS A 1 183 ? -5.526 4.497 14.927 1.00 78.62 183 LYS A CA 1
ATOM 1487 C C . LYS A 1 183 ? -7.042 4.682 14.863 1.00 78.62 183 LYS A C 1
ATOM 1489 O O . LYS A 1 183 ? -7.544 5.607 15.491 1.00 78.62 183 LYS A O 1
ATOM 1494 N N . TYR A 1 184 ? -7.762 3.834 14.127 1.00 78.81 184 TYR A N 1
ATOM 1495 C CA . TYR A 1 184 ? -9.231 3.877 14.088 1.00 78.81 184 TYR A CA 1
ATOM 1496 C C . TYR A 1 184 ? -9.869 3.436 15.401 1.00 78.81 184 TYR A C 1
ATOM 1498 O O . TYR A 1 184 ? -10.930 3.934 15.767 1.00 78.81 184 TYR A O 1
ATOM 1506 N N . LYS A 1 185 ? -9.216 2.518 16.118 1.00 89.69 185 LYS A N 1
ATOM 1507 C CA . LYS A 1 185 ? -9.669 2.021 17.415 1.00 89.69 185 LYS A CA 1
ATOM 1508 C C . LYS A 1 185 ? -9.767 3.151 18.424 1.00 89.69 185 LYS A C 1
ATOM 1510 O O . LYS A 1 185 ? -10.778 3.243 19.109 1.00 89.69 185 LYS A O 1
ATOM 1515 N N . GLU A 1 186 ? -8.751 4.007 18.502 1.00 86.38 186 GLU A N 1
ATOM 1516 C CA . GLU A 1 186 ? -8.784 5.148 19.422 1.00 86.38 186 GLU A CA 1
ATOM 1517 C C . GLU A 1 186 ? -9.871 6.164 19.040 1.00 86.38 186 GLU A C 1
ATOM 1519 O O . GLU A 1 186 ? -10.605 6.605 19.914 1.00 86.38 186 GLU A O 1
ATOM 1524 N N . ASP A 1 187 ? -10.067 6.446 17.747 1.00 79.44 187 ASP A N 1
ATOM 1525 C CA . ASP A 1 187 ? -11.129 7.359 17.292 1.00 79.44 187 ASP A CA 1
ATOM 1526 C C . ASP A 1 187 ? -12.541 6.832 17.613 1.00 79.44 187 ASP A C 1
ATOM 1528 O O . ASP A 1 187 ? -13.405 7.581 18.056 1.00 79.44 187 ASP A O 1
ATOM 1532 N N . LEU A 1 188 ? -12.786 5.527 17.443 1.00 84.94 188 LEU A N 1
ATOM 1533 C CA . LEU A 1 188 ? -14.093 4.924 17.731 1.00 84.94 188 LEU A CA 1
ATOM 1534 C C . LEU A 1 188 ? -14.380 4.749 19.224 1.00 84.94 188 LEU A C 1
ATOM 1536 O O . LEU A 1 188 ? -15.551 4.751 19.597 1.00 84.94 188 LEU A O 1
ATOM 1540 N N . LYS A 1 189 ? -13.355 4.630 20.079 1.00 87.62 189 LYS A N 1
ATOM 1541 C CA . LYS A 1 189 ? -13.537 4.608 21.542 1.00 87.62 189 LYS A CA 1
ATOM 1542 C C . LYS A 1 189 ? -14.155 5.901 22.070 1.00 87.62 189 LYS A C 1
ATOM 1544 O O . LYS A 1 189 ? -14.858 5.868 23.074 1.00 87.62 189 LYS A O 1
ATOM 1549 N N . GLU A 1 190 ? -13.885 7.023 21.408 1.00 85.94 190 GLU A N 1
ATOM 1550 C CA . GLU A 1 190 ? -14.411 8.336 21.791 1.00 85.94 190 GLU A CA 1
ATOM 1551 C C . GLU A 1 190 ? -15.840 8.580 21.269 1.00 85.94 190 GLU A C 1
ATOM 1553 O O . GLU A 1 190 ? -16.512 9.511 21.714 1.00 85.94 190 GLU A O 1
ATOM 1558 N N . ARG A 1 191 ? -16.344 7.745 20.348 1.00 84.88 191 ARG A N 1
ATOM 1559 C CA . ARG A 1 191 ? -17.674 7.907 19.743 1.00 84.88 191 ARG A CA 1
ATOM 1560 C C . ARG A 1 191 ? -18.753 7.146 20.505 1.00 84.88 191 ARG A C 1
ATOM 1562 O O . ARG A 1 191 ? -18.545 6.059 21.037 1.00 84.88 191 ARG A O 1
ATOM 1569 N N . THR A 1 192 ? -19.971 7.683 20.482 1.00 88.50 192 THR A N 1
ATOM 1570 C CA . THR A 1 192 ? -21.151 6.956 20.958 1.00 88.50 192 THR A CA 1
ATOM 1571 C C . THR A 1 192 ? -21.578 5.932 19.906 1.00 88.50 192 THR A C 1
ATOM 1573 O O . THR A 1 192 ? -22.138 6.292 18.875 1.00 88.50 192 THR A O 1
ATOM 1576 N N . LEU A 1 193 ? -21.301 4.654 20.161 1.00 89.81 193 LEU A N 1
ATOM 1577 C CA . LEU A 1 193 ? -21.699 3.541 19.295 1.00 89.81 193 LEU A CA 1
ATOM 1578 C C . LEU A 1 193 ? -23.054 2.963 19.727 1.00 89.81 193 LEU A C 1
ATOM 1580 O O . LEU A 1 193 ? -23.320 2.800 20.920 1.00 89.81 193 LEU A O 1
ATOM 1584 N N . THR A 1 194 ? -23.897 2.600 18.759 1.00 91.94 194 THR A N 1
ATOM 1585 C CA . THR A 1 194 ? -25.099 1.781 19.007 1.00 91.94 194 THR A CA 1
ATOM 1586 C C . THR A 1 194 ? -24.716 0.365 19.449 1.00 91.94 194 THR A C 1
ATOM 1588 O O . THR A 1 194 ? -23.613 -0.093 19.165 1.00 91.94 194 THR A O 1
ATOM 1591 N N . GLU A 1 195 ? -25.627 -0.381 20.082 1.00 91.75 195 GLU A N 1
ATOM 1592 C CA . GLU A 1 195 ? -25.336 -1.751 20.552 1.00 91.75 195 GLU A CA 1
ATOM 1593 C C . GLU A 1 195 ? -24.844 -2.686 19.432 1.00 91.75 195 GLU A C 1
ATOM 1595 O O . GLU A 1 195 ? -23.874 -3.418 19.607 1.00 91.75 195 GLU A O 1
ATOM 1600 N N . LYS A 1 196 ? -25.422 -2.585 18.227 1.00 88.75 196 LYS A N 1
ATOM 1601 C CA . LYS A 1 196 ? -24.946 -3.348 17.059 1.00 88.75 196 LYS A CA 1
ATOM 1602 C C . LYS A 1 196 ? -23.545 -2.921 16.609 1.00 88.75 196 LYS A C 1
ATOM 1604 O O . LYS A 1 196 ? -22.761 -3.753 16.163 1.00 88.75 196 LYS A O 1
ATOM 1609 N N . GLN A 1 197 ? -23.228 -1.628 16.693 1.00 88.50 197 GLN A N 1
ATOM 1610 C CA . GLN A 1 197 ? -21.896 -1.121 16.358 1.00 88.50 197 GLN A CA 1
ATOM 1611 C C . GLN A 1 197 ? -20.856 -1.534 17.406 1.00 88.50 197 GLN A C 1
ATOM 1613 O O . GLN A 1 197 ? -19.738 -1.871 17.028 1.00 88.50 197 GLN A O 1
ATOM 1618 N N . LYS A 1 198 ? -21.223 -1.569 18.694 1.00 93.19 198 LYS A N 1
ATOM 1619 C CA . LYS A 1 198 ? -20.361 -2.082 19.769 1.00 93.19 198 LYS A CA 1
ATOM 1620 C C . LYS A 1 198 ? -19.996 -3.544 19.539 1.00 93.19 198 LYS A C 1
ATOM 1622 O O . LYS A 1 198 ? -18.818 -3.869 19.570 1.00 93.19 198 LYS A O 1
ATOM 1627 N N . GLU A 1 199 ? -20.965 -4.390 19.188 1.00 93.31 199 GLU A N 1
ATOM 1628 C CA . GLU A 1 199 ? -20.704 -5.807 18.895 1.00 93.31 199 GLU A CA 1
ATOM 1629 C C . GLU A 1 199 ? -19.721 -5.983 17.718 1.00 93.31 199 GLU A C 1
ATOM 1631 O O . GLU A 1 199 ? -18.807 -6.808 17.757 1.00 93.31 199 GLU A O 1
ATOM 1636 N N . ILE A 1 200 ? -19.875 -5.190 16.651 1.00 90.56 200 ILE A N 1
ATOM 1637 C CA . ILE A 1 200 ? -18.941 -5.208 15.513 1.00 90.56 200 ILE A CA 1
ATOM 1638 C C . ILE A 1 200 ? -17.558 -4.685 15.933 1.00 90.56 200 ILE A C 1
ATOM 1640 O O . ILE A 1 200 ? -16.548 -5.207 15.459 1.00 90.56 200 ILE A O 1
ATOM 1644 N N . PHE A 1 201 ? -17.499 -3.680 16.812 1.00 93.56 201 PHE A N 1
ATOM 1645 C CA . PHE A 1 201 ? -16.251 -3.103 17.313 1.00 93.56 201 PHE A CA 1
ATOM 1646 C C . PHE A 1 201 ? -15.481 -4.096 18.186 1.00 93.56 201 PHE A C 1
ATOM 1648 O O . PHE A 1 201 ? -14.283 -4.274 17.989 1.00 93.56 201 PHE A O 1
ATOM 1655 N N . GLU A 1 202 ? -16.173 -4.802 19.079 1.00 95.81 202 GLU A N 1
ATOM 1656 C CA . GLU A 1 202 ? -15.606 -5.872 19.904 1.00 95.81 202 GLU A CA 1
ATOM 1657 C C . GLU A 1 202 ? -15.051 -7.004 19.038 1.00 95.81 202 GLU A C 1
ATOM 1659 O O . GLU A 1 202 ? -13.889 -7.371 19.189 1.00 95.81 202 GLU A O 1
ATOM 1664 N N . LYS A 1 203 ? -15.806 -7.469 18.032 1.00 94.75 203 LYS A N 1
ATOM 1665 C CA . LYS A 1 203 ? -15.302 -8.461 17.062 1.00 94.75 203 LYS A CA 1
ATOM 1666 C C . LYS A 1 203 ? -14.064 -7.970 16.314 1.00 94.75 203 LYS A C 1
ATOM 1668 O O . LYS A 1 203 ? -13.172 -8.757 16.013 1.00 94.75 203 LYS A O 1
ATOM 1673 N N . ALA A 1 204 ? -13.999 -6.676 16.001 1.00 92.81 204 ALA A N 1
ATOM 1674 C CA . ALA A 1 204 ? -12.832 -6.086 15.361 1.00 92.81 204 ALA A CA 1
ATOM 1675 C C . ALA A 1 204 ? -11.606 -6.087 16.295 1.00 92.81 204 ALA A C 1
ATOM 1677 O O . ALA A 1 204 ? -10.496 -6.357 15.843 1.00 92.81 204 ALA A O 1
ATOM 1678 N N . ILE A 1 205 ? -11.802 -5.827 17.593 1.00 93.88 205 ILE A N 1
ATOM 1679 C CA . ILE A 1 205 ? -10.749 -5.924 18.616 1.00 93.88 205 ILE A CA 1
ATOM 1680 C C . ILE A 1 205 ? -10.282 -7.374 18.773 1.00 93.88 205 ILE A C 1
ATOM 1682 O O . ILE A 1 205 ? -9.078 -7.611 18.745 1.00 93.88 205 ILE A O 1
ATOM 1686 N N . GLU A 1 206 ? -11.199 -8.340 18.854 1.00 94.38 206 GLU A N 1
ATOM 1687 C CA . GLU A 1 206 ? -10.844 -9.762 18.937 1.00 94.38 206 GLU A CA 1
ATOM 1688 C C . GLU A 1 206 ? -9.994 -10.216 17.744 1.00 94.38 206 GLU A C 1
ATOM 1690 O O . GLU A 1 206 ? -8.992 -10.911 17.917 1.00 94.38 206 GLU A O 1
ATOM 1695 N N . ASP A 1 207 ? -10.367 -9.821 16.524 1.00 88.19 207 ASP A N 1
ATOM 1696 C CA . ASP A 1 207 ? -9.584 -10.149 15.332 1.00 88.19 207 ASP A CA 1
ATOM 1697 C C . ASP A 1 207 ? -8.186 -9.530 15.387 1.00 88.19 207 ASP A C 1
ATOM 1699 O O . ASP A 1 207 ? -7.212 -10.179 15.008 1.00 88.19 207 ASP A O 1
ATOM 1703 N N . PHE A 1 208 ? -8.065 -8.305 15.901 1.00 89.00 208 PHE A N 1
ATOM 1704 C CA . PHE A 1 208 ? -6.774 -7.651 16.084 1.00 89.00 208 PHE A CA 1
ATOM 1705 C C . PHE A 1 208 ? -5.902 -8.385 17.110 1.00 89.00 208 PHE A C 1
ATOM 1707 O O . PHE A 1 208 ? -4.723 -8.617 16.852 1.00 89.00 208 PHE A O 1
ATOM 1714 N N . GLU A 1 209 ? -6.476 -8.803 18.240 1.00 88.56 209 GLU A N 1
ATOM 1715 C CA . GLU A 1 209 ? -5.776 -9.564 19.284 1.00 88.56 209 GLU A CA 1
ATOM 1716 C C . GLU A 1 209 ? -5.336 -10.953 18.806 1.00 88.56 209 GLU A C 1
ATOM 1718 O O . GLU A 1 209 ? -4.277 -11.440 19.200 1.00 88.56 209 GLU A O 1
ATOM 1723 N N . ARG A 1 210 ? -6.097 -11.566 17.890 1.00 87.25 210 ARG A N 1
ATOM 1724 C CA . ARG A 1 210 ? -5.714 -12.809 17.196 1.00 87.25 210 ARG A CA 1
ATOM 1725 C C . ARG A 1 210 ? -4.656 -12.602 16.104 1.00 87.25 210 ARG A C 1
ATOM 1727 O O . ARG A 1 210 ? -4.212 -13.577 15.505 1.00 87.25 210 ARG A O 1
ATOM 1734 N N . GLY A 1 211 ? -4.252 -11.360 15.828 1.00 78.44 211 GLY A N 1
ATOM 1735 C CA . GLY A 1 211 ? -3.299 -11.008 14.771 1.00 78.44 211 GLY A CA 1
ATOM 1736 C C . GLY A 1 211 ? -3.910 -10.900 13.366 1.00 78.44 211 GLY A C 1
ATOM 1737 O O . GLY A 1 211 ? -3.183 -10.667 12.402 1.00 78.44 211 GLY A O 1
ATOM 1738 N N . ASN A 1 212 ? -5.235 -11.009 13.230 1.00 81.88 212 ASN A N 1
ATOM 1739 C CA . ASN A 1 212 ? -5.974 -10.879 11.969 1.00 81.88 212 ASN A CA 1
ATOM 1740 C C . ASN A 1 212 ? -6.260 -9.403 11.648 1.00 81.88 212 ASN A C 1
ATOM 1742 O O . ASN A 1 212 ? -7.407 -8.960 11.548 1.00 81.88 212 ASN A O 1
ATOM 1746 N N . CYS A 1 213 ? -5.204 -8.608 11.481 1.00 81.81 213 CYS A N 1
ATOM 1747 C CA . CYS A 1 213 ? -5.319 -7.154 11.383 1.00 81.81 213 CYS A CA 1
ATOM 1748 C C . CYS A 1 213 ? -6.124 -6.645 10.178 1.00 81.81 213 CYS A C 1
ATOM 1750 O O . CYS A 1 213 ? -6.727 -5.575 10.262 1.00 81.81 213 CYS A O 1
ATOM 1752 N N . LEU A 1 214 ? -6.182 -7.393 9.073 1.00 77.50 214 LEU A N 1
ATOM 1753 C CA . LEU A 1 214 ? -7.015 -7.038 7.921 1.00 77.50 214 LEU A CA 1
ATOM 1754 C C . LEU A 1 214 ? -8.512 -7.164 8.222 1.00 77.50 214 LEU A C 1
ATOM 1756 O O . LEU A 1 214 ? -9.298 -6.290 7.851 1.00 77.50 214 LEU A O 1
ATOM 1760 N N . ASP A 1 215 ? -8.915 -8.245 8.886 1.00 81.12 215 ASP A N 1
ATOM 1761 C CA . ASP A 1 215 ? -10.313 -8.472 9.248 1.00 81.12 215 ASP A CA 1
ATOM 1762 C C . ASP A 1 215 ? -10.764 -7.478 10.315 1.00 81.12 215 ASP A C 1
ATOM 1764 O O . ASP A 1 215 ? -11.851 -6.904 10.195 1.00 81.12 215 ASP A O 1
ATOM 1768 N N . ALA A 1 216 ? -9.886 -7.200 11.281 1.00 88.62 216 ALA A N 1
ATOM 1769 C CA . ALA A 1 216 ? -10.058 -6.145 12.268 1.00 88.62 216 ALA A CA 1
ATOM 1770 C C . ALA A 1 216 ? -10.264 -4.776 11.599 1.00 88.62 216 ALA A C 1
ATOM 1772 O O . ALA A 1 216 ? -11.259 -4.092 11.843 1.00 88.62 216 ALA A O 1
ATOM 1773 N N . LEU A 1 217 ? -9.364 -4.395 10.686 1.00 82.56 217 LEU A N 1
ATOM 1774 C CA . LEU A 1 217 ? -9.459 -3.145 9.934 1.00 82.56 217 LEU A CA 1
ATOM 1775 C C . LEU A 1 217 ? -10.721 -3.093 9.060 1.00 82.56 217 LEU A C 1
ATOM 1777 O O . LEU A 1 217 ? -11.382 -2.065 8.965 1.00 82.56 217 LEU A O 1
ATOM 1781 N N . THR A 1 218 ? -11.106 -4.195 8.429 1.00 77.94 218 THR A N 1
ATOM 1782 C CA . THR A 1 218 ? -12.316 -4.212 7.600 1.00 77.94 218 THR A CA 1
ATOM 1783 C C . THR A 1 218 ? -13.562 -3.942 8.447 1.00 77.94 218 THR A C 1
ATOM 1785 O O . THR A 1 218 ? -14.413 -3.140 8.059 1.00 77.94 218 THR A O 1
ATOM 1788 N N . LYS A 1 219 ? -13.667 -4.582 9.619 1.00 87.25 219 LYS A N 1
ATOM 1789 C CA . LYS A 1 219 ? -14.786 -4.378 10.550 1.00 87.25 219 LYS A CA 1
ATOM 1790 C C . LYS A 1 219 ? -14.803 -2.956 11.109 1.00 87.25 219 LYS A C 1
ATOM 1792 O O . LYS A 1 219 ? -15.869 -2.355 11.192 1.00 87.25 219 LYS A O 1
ATOM 1797 N N . ILE A 1 220 ? -13.636 -2.391 11.423 1.00 85.56 220 ILE A N 1
ATOM 1798 C CA . ILE A 1 220 ? -13.545 -1.035 11.972 1.00 85.56 220 ILE A CA 1
ATOM 1799 C C . ILE A 1 220 ? -13.906 0.043 10.940 1.00 85.56 220 ILE A C 1
ATOM 1801 O O . ILE A 1 220 ? -14.598 1.006 11.261 1.00 85.56 220 ILE A O 1
ATOM 1805 N N . LEU A 1 221 ? -13.517 -0.145 9.675 1.00 78.06 221 LEU A N 1
ATOM 1806 C CA . LEU A 1 221 ? -13.884 0.762 8.584 1.00 78.06 221 LEU A CA 1
ATOM 1807 C C . LEU A 1 221 ? -15.385 0.712 8.277 1.00 78.06 221 LEU A C 1
ATOM 1809 O O . LEU A 1 221 ? -15.970 1.735 7.928 1.00 78.06 221 LEU A O 1
ATOM 1813 N N . TYR A 1 222 ? -16.019 -0.452 8.449 1.00 79.19 222 TYR A N 1
ATOM 1814 C CA . TYR A 1 222 ? -17.471 -0.595 8.317 1.00 79.19 222 TYR A CA 1
ATOM 1815 C C . TYR A 1 222 ? -18.236 0.233 9.366 1.00 79.19 222 TYR A C 1
ATOM 1817 O O . TYR A 1 222 ? -19.324 0.732 9.086 1.00 79.19 222 TYR A O 1
ATOM 1825 N N . LEU A 1 223 ? -17.655 0.422 10.556 1.00 80.94 223 LEU A N 1
ATOM 1826 C CA . LEU A 1 223 ? -18.241 1.230 11.628 1.00 80.94 223 LEU A CA 1
ATOM 1827 C C . LEU A 1 223 ? -18.128 2.733 11.397 1.00 80.94 223 LEU A C 1
ATOM 1829 O O . LEU A 1 223 ? -19.044 3.462 11.752 1.00 80.94 223 LEU A O 1
ATOM 1833 N N . GLY A 1 224 ? -17.034 3.203 10.793 1.00 66.62 224 GLY A N 1
ATOM 1834 C CA . GLY A 1 224 ? -16.791 4.634 10.581 1.00 66.62 224 GLY A CA 1
ATOM 1835 C C . GLY A 1 224 ? -17.750 5.323 9.600 1.00 66.62 224 GLY A C 1
ATOM 1836 O O . GLY A 1 224 ? -17.666 6.538 9.446 1.00 66.62 224 GLY A O 1
ATOM 1837 N N . ASN A 1 225 ? -18.630 4.568 8.933 1.00 58.06 225 ASN A N 1
ATOM 1838 C CA . ASN A 1 225 ? -19.480 5.031 7.830 1.00 58.06 225 ASN A CA 1
ATOM 1839 C C . ASN A 1 225 ? -20.997 4.945 8.126 1.00 58.06 225 ASN A C 1
ATOM 1841 O O . ASN A 1 225 ? -21.798 5.157 7.213 1.00 58.06 225 ASN A O 1
ATOM 1845 N N . ASN A 1 226 ? -21.373 4.616 9.371 1.00 49.06 226 ASN A N 1
ATOM 1846 C CA . ASN A 1 226 ? -22.749 4.591 9.894 1.00 49.06 226 ASN A CA 1
ATOM 1847 C C . ASN A 1 226 ? -22.866 5.516 11.104 1.00 49.06 226 ASN A C 1
ATOM 1849 O O . ASN A 1 226 ? -23.871 6.249 11.173 1.00 49.06 226 ASN A O 1
#

Secondary structure (DSSP, 8-state):
-HHHHHHHHHHHHHHHSPPPHHHHHHHHHHHT-----S-------HHHHHHHHHHHHHHHHHT--TTSTTHHHHHHHHHHHHHHS-TT-HHHHHHHHHHHHHHHHHHHHHTT-TTTHHHHHHHHHHHHHHHHHHHHTTSS-HHHHHHTHHHHHHHHHHHHHHHHHH--TT-----HHHHHHHHHHHHHHTS---HHHHHHHHHHHHHHHTT-HHHHHHHHHHHTT-

pLDDT: mean 74.74, std 11.24, range [41.38, 95.81]

Foldseek 3Di:
DVVVVVVVVVVVVVVPDDPDPVVVVVVCVVVVVDPPPVPPPPPPDPVVVVVVVVVVLVVCLCPDAPPDPSVVVVVVVLVVCVVPPDLPCVLVSLLVVLLVLLVSLLVCLVVVVVVRNVRSVVVSVVSLVVSLVCVVVVSYQLVVVLVCLVVVVVSVVSVVVSVVSPPDPVDPVPDSLLVSLVVLLVVVVPDDDDPVLVVLQVVLVVCVVVVVSSSSSSSSSVSVND

Sequence (226 aa):
METEKILIKKIRELRKIKPSSDWVFSLKHEILGTRFSPLFILRPLPVFTFFFFLSVLVLKTIYAVPGESLYFAKSAIMGMKNNLFLKDKKPEMMLALVDEKLKELEDVSLKKETKKIPSVFEEYQKTSKESAKLIREGKIDAKEIISQKENLKEIVARQQNIKASLNSPSAEMKDFNCTLFEKYKEDLKERTLTEKQKEIFEKAIEDFERGNCLDALTKILYLGNN

Mean predicted aligned error: 16.14 Å